Protein AF-A0A1F8MNP1-F1 (afdb_monomer_lite)

Sequence (253 aa):
MFKVKATVIGFDKDEQKYPCHFRYKIGDEIVYDGETITGRVCPSMAPVFGRAFNDLLASGGRHKEGEAPGSYFPFWHSPLSVYDPTYKKYDGVGFRPTPARPDEDYEFVADETLFDNPPGGKYIIGKGTNKRELSLVCGDKHTLTRFKVEAFDLADKGDSLPYYRREMSILNKIILKPGIALNRILNEFTKDEIINIYPILGQKIIAVLVGELELMGYVEVNNEKVNATEKGKEKLASCKKSLTPQERQALKL

Secondary structure (DSSP, 8-state):
-EEEEEEEEEESS-TTTS--TT---TT-EEEE-SS-EEE---TTTHHHHHHHHHHHHHHTT-SPTTS-GGGG-GGGG---EEE-GGGHHHHSS-EEE-SEEGGGTEEPPTTS-S-SS-GGG----S-TT--PPEEEE-S-TTT-EEEEEEEEEE--SGGGHHHHHHHHHHHHHHHHSTTEEGGGGGGGS-HHHHHSSSSPP-HHHHHHHHHHHHHTTSEEEETTEEEE-HHHHHHHHHHHHHS-HHHHHHHT-

Foldseek 3Di:
DFKKKKFFQFWPADCVVPPDPLRDDGGFMWIDQPDDIDGRDDPQCVVVCVVLRVLCLQQQQQADVLARSVLLHLLQQFADWDAAPVQCLFQVGRTWHDQDDVVVVDHRDGPHTPDPAGGSRHRDFADQADRDWDWDWGPPPHTTTIIIMGGAGQRCDDPRVNLVLVLLLLLVLCAVPFFDALQCSVVSDDPCLQRGGPGHDHSRSSRSSLRRCVNNQQWDQDPRTIHGDPVVVVVSVVVVVVHDPSSCVNSVD

Structure (mmCIF, N/CA/C/O backbone):
data_AF-A0A1F8MNP1-F1
#
_entry.id   AF-A0A1F8MNP1-F1
#
loop_
_atom_site.group_PDB
_atom_site.id
_atom_site.type_symbol
_atom_site.label_atom_id
_atom_site.label_alt_id
_atom_site.label_comp_id
_atom_site.label_asym_id
_atom_site.label_entity_id
_atom_site.label_seq_id
_atom_site.pdbx_PDB_ins_code
_atom_site.Cartn_x
_atom_site.Cartn_y
_atom_site.Cartn_z
_atom_site.occupancy
_atom_site.B_iso_or_equiv
_atom_site.auth_seq_id
_atom_site.auth_comp_id
_atom_site.auth_asym_id
_atom_site.auth_atom_id
_atom_site.pdbx_PDB_model_num
ATOM 1 N N . MET A 1 1 ? -1.222 -2.423 1.047 1.00 95.69 1 MET A N 1
ATOM 2 C CA . MET A 1 1 ? -0.632 -2.872 -0.240 1.00 95.69 1 MET A CA 1
ATOM 3 C C . MET A 1 1 ? -0.281 -1.647 -1.072 1.00 95.69 1 MET A C 1
ATOM 5 O O . MET A 1 1 ? -0.686 -0.550 -0.700 1.00 95.69 1 MET A O 1
ATOM 9 N N . PHE A 1 2 ? 0.464 -1.781 -2.176 1.00 97.25 2 PHE A N 1
ATOM 10 C CA . PHE A 1 2 ? 1.115 -0.622 -2.812 1.00 97.25 2 PHE A CA 1
ATOM 11 C C . PHE A 1 2 ? 0.787 -0.411 -4.288 1.00 97.25 2 PHE A C 1
ATOM 13 O O . PHE A 1 2 ? 0.788 -1.350 -5.079 1.00 97.25 2 PHE A O 1
ATOM 20 N N . LYS A 1 3 ? 0.631 0.858 -4.679 1.00 98.19 3 LYS A N 1
ATOM 21 C CA . LYS A 1 3 ? 0.782 1.268 -6.076 1.00 98.19 3 LYS A CA 1
ATOM 22 C C . LYS A 1 3 ? 2.244 1.147 -6.464 1.00 98.19 3 LYS A C 1
ATOM 24 O O . LYS A 1 3 ? 3.129 1.560 -5.709 1.00 98.19 3 LYS A O 1
ATOM 29 N N . VAL A 1 4 ? 2.486 0.635 -7.660 1.00 98.06 4 VAL A N 1
ATOM 30 C CA . VAL A 1 4 ? 3.824 0.376 -8.188 1.00 98.06 4 VAL A CA 1
ATOM 31 C C . VAL A 1 4 ? 4.011 1.153 -9.478 1.00 98.06 4 VAL A C 1
ATOM 33 O O . VAL A 1 4 ? 3.105 1.226 -10.306 1.00 98.06 4 VAL A O 1
ATOM 36 N N . LYS A 1 5 ? 5.190 1.739 -9.657 1.00 98.19 5 LYS A N 1
ATOM 37 C CA . LYS A 1 5 ? 5.553 2.471 -10.864 1.00 98.19 5 LYS A CA 1
ATOM 38 C C . LYS A 1 5 ? 6.854 1.937 -11.434 1.00 98.19 5 LYS A C 1
ATOM 40 O O . LYS A 1 5 ? 7.817 1.769 -10.695 1.00 98.19 5 LYS A O 1
ATOM 45 N N . ALA A 1 6 ? 6.879 1.711 -12.742 1.00 98.44 6 ALA A N 1
ATOM 46 C CA . ALA A 1 6 ? 8.090 1.532 -13.525 1.00 98.44 6 ALA A CA 1
ATOM 47 C C . ALA A 1 6 ? 8.365 2.800 -14.341 1.00 98.44 6 ALA A C 1
ATOM 49 O O . ALA A 1 6 ? 7.496 3.251 -15.084 1.00 98.44 6 ALA A O 1
ATOM 50 N N . THR A 1 7 ? 9.576 3.338 -14.241 1.00 98.62 7 THR A N 1
ATOM 51 C CA . THR A 1 7 ? 10.043 4.492 -15.018 1.00 98.62 7 THR A CA 1
ATOM 52 C C . THR A 1 7 ? 11.229 4.068 -15.875 1.00 98.62 7 THR A C 1
ATOM 54 O O . THR A 1 7 ? 12.169 3.450 -15.369 1.00 98.62 7 THR A O 1
ATOM 57 N N . VAL A 1 8 ? 11.213 4.396 -17.167 1.00 98.38 8 VAL A N 1
ATOM 58 C CA . VAL A 1 8 ? 12.388 4.222 -18.034 1.00 98.38 8 VAL A CA 1
ATOM 59 C C . VAL A 1 8 ? 13.463 5.209 -17.595 1.00 98.38 8 VAL A C 1
ATOM 61 O O . VAL A 1 8 ? 13.265 6.421 -17.671 1.00 98.38 8 VAL A O 1
ATOM 64 N N . ILE A 1 9 ? 14.612 4.697 -17.161 1.00 98.00 9 ILE A N 1
ATOM 65 C CA . ILE A 1 9 ? 15.729 5.523 -16.677 1.00 98.00 9 ILE A CA 1
ATOM 66 C C . ILE A 1 9 ? 16.899 5.589 -17.658 1.00 98.00 9 ILE A C 1
ATOM 68 O O . ILE A 1 9 ? 17.804 6.394 -17.471 1.00 98.00 9 ILE A O 1
ATOM 72 N N . GLY A 1 10 ? 16.893 4.763 -18.706 1.00 97.50 10 GLY A N 1
ATOM 73 C CA . GLY A 1 10 ? 17.956 4.771 -19.702 1.00 97.50 10 GLY A CA 1
ATOM 74 C C . GLY A 1 10 ? 17.962 3.550 -20.609 1.00 97.50 10 GLY A C 1
ATOM 75 O O . GLY A 1 10 ? 17.041 2.729 -20.610 1.00 97.50 10 GLY A O 1
ATOM 76 N N . PHE A 1 11 ? 19.047 3.446 -21.366 1.00 97.56 11 PHE A N 1
ATOM 77 C CA . PHE A 1 11 ? 19.372 2.332 -22.245 1.00 97.56 11 PHE A CA 1
ATOM 78 C C . PHE A 1 11 ? 20.828 1.957 -21.980 1.00 97.56 11 PHE A C 1
ATOM 80 O O . PHE A 1 11 ? 21.681 2.842 -21.926 1.00 97.56 11 PHE A O 1
ATOM 87 N N . ASP A 1 12 ? 21.120 0.671 -21.796 1.00 96.25 12 ASP A N 1
ATOM 88 C CA . ASP A 1 12 ? 22.487 0.241 -21.467 1.00 96.25 12 ASP A CA 1
ATOM 89 C C . ASP A 1 12 ? 23.396 0.145 -22.704 1.00 96.25 12 ASP A C 1
ATOM 91 O O . ASP A 1 12 ? 24.578 -0.185 -22.593 1.00 96.25 12 ASP A O 1
ATOM 95 N N . LYS A 1 13 ? 22.844 0.386 -23.897 1.00 94.88 13 LYS A N 1
ATOM 96 C CA . LYS A 1 13 ? 23.552 0.354 -25.179 1.00 94.88 13 LYS A CA 1
ATOM 97 C C . LYS A 1 13 ? 23.124 1.503 -26.089 1.00 94.88 13 LYS A C 1
ATOM 99 O O . LYS A 1 13 ? 22.272 2.314 -25.737 1.00 94.88 13 LYS A O 1
ATOM 104 N N . ASP A 1 14 ? 23.758 1.563 -27.259 1.00 91.25 14 ASP A N 1
ATOM 105 C CA . ASP A 1 14 ? 23.563 2.603 -28.267 1.00 91.25 14 ASP A CA 1
ATOM 106 C C . ASP A 1 14 ? 22.160 2.540 -28.895 1.00 91.25 14 ASP A C 1
ATOM 108 O O . ASP A 1 14 ? 21.922 1.872 -29.905 1.00 91.25 14 ASP A O 1
ATOM 112 N N . GLU A 1 15 ? 21.227 3.255 -28.268 1.00 93.56 15 GLU A N 1
ATO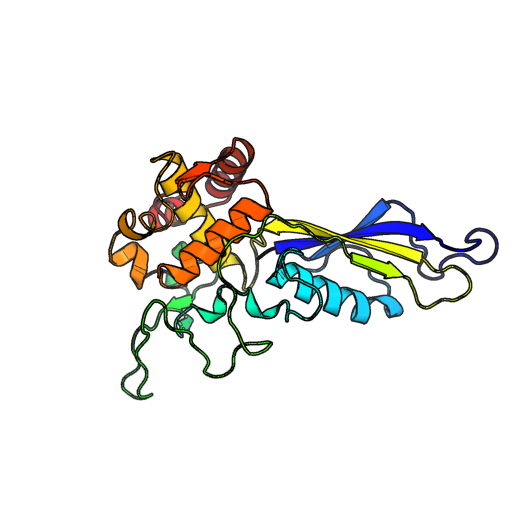M 113 C CA . GLU A 1 15 ? 19.848 3.409 -28.731 1.00 93.56 15 GLU A CA 1
ATOM 114 C C . GLU A 1 15 ? 19.749 4.216 -30.032 1.00 93.56 15 GLU A C 1
ATOM 116 O O . GLU A 1 15 ? 18.827 3.994 -30.809 1.00 93.56 15 GLU A O 1
ATOM 121 N N . GLN A 1 16 ? 20.724 5.077 -30.344 1.00 92.12 16 GLN A N 1
ATOM 122 C CA . GLN A 1 16 ? 20.709 5.823 -31.605 1.00 92.12 16 GLN A CA 1
ATOM 123 C C . GLN A 1 16 ? 20.976 4.896 -32.793 1.00 92.12 16 GLN A C 1
ATOM 125 O O . GLN A 1 16 ? 20.324 5.009 -33.833 1.00 92.12 16 GLN A O 1
ATOM 130 N N . LYS A 1 17 ? 21.913 3.955 -32.633 1.00 94.75 17 LYS A N 1
ATOM 131 C CA . LYS A 1 17 ? 22.231 2.949 -33.652 1.00 94.75 17 LYS A CA 1
ATOM 132 C C . LYS A 1 17 ? 21.193 1.829 -33.717 1.00 94.75 17 LYS A C 1
ATOM 134 O O . LYS A 1 17 ? 20.853 1.383 -34.813 1.00 94.75 17 LYS A O 1
ATOM 139 N N . TYR A 1 18 ? 20.701 1.373 -32.566 1.00 94.12 18 TYR A N 1
ATOM 140 C CA . TYR A 1 18 ? 19.696 0.316 -32.455 1.00 94.12 18 TYR A CA 1
ATOM 141 C C . TYR A 1 18 ? 18.544 0.794 -31.566 1.00 94.12 18 TYR A C 1
ATOM 143 O O . TYR A 1 18 ? 18.560 0.556 -30.353 1.00 94.12 18 TYR A O 1
ATOM 151 N N . PRO A 1 19 ? 17.543 1.483 -32.137 1.00 93.44 19 PRO A N 1
ATOM 152 C CA . PRO A 1 19 ? 16.476 2.071 -31.346 1.00 93.44 19 PRO A CA 1
ATOM 153 C C . PRO A 1 19 ? 15.583 1.005 -30.732 1.00 93.44 19 PRO A C 1
ATOM 155 O O . PRO A 1 19 ? 15.314 -0.036 -31.334 1.00 93.44 19 PRO A O 1
ATOM 158 N N . CYS A 1 20 ? 15.032 1.313 -29.558 1.00 94.00 20 CYS A N 1
ATOM 159 C CA . CYS A 1 20 ? 14.003 0.478 -28.952 1.00 94.00 20 CYS A CA 1
ATOM 160 C C . CYS A 1 20 ? 12.844 0.297 -29.948 1.00 94.00 20 CYS A C 1
ATOM 162 O O . CYS A 1 20 ? 12.186 1.272 -30.307 1.00 94.00 20 CYS A O 1
ATOM 164 N N . HIS A 1 21 ? 12.534 -0.934 -30.367 1.00 94.00 21 HIS A N 1
ATOM 165 C CA . HIS A 1 21 ? 11.436 -1.177 -31.317 1.00 94.00 21 HIS A CA 1
ATOM 166 C C . HIS A 1 21 ? 10.066 -0.770 -30.768 1.00 94.00 21 HIS A C 1
ATOM 168 O O . HIS A 1 21 ? 9.201 -0.318 -31.514 1.00 94.00 21 HIS A O 1
ATOM 174 N N . PHE A 1 22 ? 9.882 -0.867 -29.450 1.00 95.88 22 PHE A N 1
ATOM 175 C CA . PHE A 1 22 ? 8.684 -0.363 -28.782 1.00 95.88 22 PHE A CA 1
ATOM 176 C C . PHE A 1 22 ? 8.703 1.166 -28.595 1.00 95.88 22 PHE A C 1
ATOM 178 O O . PHE A 1 22 ? 7.696 1.763 -28.214 1.00 95.88 22 PHE A O 1
ATOM 185 N N . ARG A 1 23 ? 9.830 1.822 -28.899 1.00 95.88 23 ARG A N 1
ATOM 186 C CA . ARG A 1 23 ? 10.031 3.274 -28.812 1.00 95.88 23 ARG A CA 1
ATOM 187 C C . ARG A 1 23 ? 9.764 3.818 -27.411 1.00 95.88 23 ARG A C 1
ATOM 189 O O . ARG A 1 23 ? 9.032 4.798 -27.260 1.00 95.88 23 ARG A O 1
ATOM 196 N N . TYR A 1 24 ? 10.300 3.150 -26.392 1.00 96.94 24 TYR A N 1
ATOM 197 C CA . TYR A 1 24 ? 10.373 3.749 -25.062 1.00 96.94 24 TYR A CA 1
ATOM 198 C C . TYR A 1 24 ? 11.248 5.000 -25.089 1.00 96.94 24 TYR A C 1
ATOM 200 O O . TYR A 1 24 ? 12.179 5.089 -25.889 1.00 96.94 24 TYR A O 1
ATOM 208 N N . LYS A 1 25 ? 10.957 5.947 -24.202 1.00 96.56 25 LYS A N 1
ATOM 209 C CA . LYS A 1 25 ? 11.761 7.144 -23.948 1.00 96.56 25 LYS A CA 1
ATOM 210 C C . LYS A 1 25 ? 12.099 7.226 -22.468 1.00 96.56 25 LYS A C 1
ATOM 212 O O . LYS A 1 25 ? 11.323 6.770 -21.635 1.00 96.56 25 LYS A O 1
ATOM 217 N N . ILE A 1 26 ? 13.242 7.827 -22.141 1.00 97.88 26 ILE A N 1
ATOM 218 C CA . ILE A 1 26 ? 13.578 8.148 -20.748 1.00 97.88 26 ILE A CA 1
ATOM 219 C C . ILE A 1 26 ? 12.457 9.013 -20.166 1.00 97.88 26 ILE A C 1
ATOM 221 O O . ILE A 1 26 ? 12.040 9.988 -20.790 1.00 97.88 26 ILE A O 1
ATOM 225 N N . GLY A 1 27 ? 11.967 8.631 -18.989 1.00 97.81 27 GLY A N 1
ATOM 226 C CA . GLY A 1 27 ? 10.829 9.265 -18.331 1.00 97.81 27 GLY A CA 1
ATOM 227 C C . GLY A 1 27 ? 9.465 8.661 -18.669 1.00 97.81 27 GLY A C 1
ATOM 228 O O . GLY A 1 27 ? 8.498 9.031 -18.014 1.00 97.81 27 GLY A O 1
ATOM 229 N N . ASP A 1 28 ? 9.356 7.721 -19.618 1.00 98.31 28 ASP A N 1
ATOM 230 C CA . ASP A 1 28 ? 8.107 6.972 -19.810 1.00 98.31 28 ASP A CA 1
ATOM 231 C C . ASP A 1 28 ? 7.758 6.208 -18.521 1.00 98.31 28 ASP A C 1
ATOM 233 O O . ASP A 1 28 ? 8.613 5.534 -17.934 1.00 98.31 28 ASP A O 1
ATOM 237 N N . GLU A 1 29 ? 6.491 6.287 -18.108 1.00 98.31 29 GLU A N 1
ATOM 238 C CA . GLU A 1 29 ? 5.990 5.664 -16.882 1.00 98.31 29 GLU A CA 1
ATOM 239 C C . GLU A 1 29 ? 4.921 4.603 -17.169 1.00 98.31 29 GLU A C 1
ATOM 241 O O . GLU A 1 29 ? 4.075 4.745 -18.058 1.00 98.31 29 GLU A O 1
ATOM 246 N N . ILE A 1 30 ? 4.958 3.533 -16.376 1.00 98.44 30 ILE A N 1
ATOM 247 C CA . ILE A 1 30 ? 3.926 2.501 -16.300 1.00 98.44 30 ILE A CA 1
ATOM 248 C C . ILE A 1 30 ? 3.536 2.378 -14.834 1.00 98.44 30 ILE A C 1
ATOM 250 O O . ILE A 1 30 ? 4.393 2.134 -13.985 1.00 98.44 30 ILE A O 1
ATOM 254 N N . VAL A 1 31 ? 2.254 2.533 -14.533 1.00 98.38 31 VAL A N 1
ATOM 255 C CA . VAL A 1 31 ? 1.724 2.504 -13.169 1.00 98.38 31 VAL A CA 1
ATOM 256 C C . VAL A 1 31 ? 0.748 1.351 -13.031 1.00 98.38 31 VAL A C 1
ATOM 258 O O . VAL A 1 31 ? -0.155 1.210 -13.851 1.00 98.38 31 VAL A O 1
ATOM 261 N N . TYR A 1 32 ? 0.911 0.568 -11.971 1.00 97.75 32 TYR A N 1
ATOM 262 C CA . TYR A 1 32 ? -0.085 -0.369 -11.478 1.00 97.75 32 TYR A CA 1
ATOM 263 C C . TYR A 1 32 ? -0.671 0.159 -10.170 1.00 97.75 32 TYR A C 1
ATOM 265 O O . TYR A 1 32 ? 0.068 0.401 -9.213 1.00 97.75 32 TYR A O 1
ATOM 273 N N . ASP A 1 33 ? -1.987 0.365 -10.127 1.00 95.88 33 ASP A N 1
ATOM 274 C CA . ASP A 1 33 ? -2.676 0.978 -8.982 1.00 95.88 33 ASP A CA 1
ATOM 275 C C . ASP A 1 33 ? -3.417 -0.015 -8.069 1.00 95.88 33 ASP A C 1
ATOM 277 O O . ASP A 1 33 ? -4.173 0.405 -7.192 1.00 95.88 33 ASP A O 1
ATOM 281 N N . GLY A 1 34 ? -3.160 -1.315 -8.246 1.00 92.56 34 GLY A N 1
ATOM 282 C CA . GLY A 1 34 ? -3.849 -2.409 -7.549 1.00 92.56 34 GLY A CA 1
ATOM 283 C C . GLY A 1 34 ? -5.013 -3.008 -8.342 1.00 92.56 34 GLY A C 1
ATOM 284 O O . GLY A 1 34 ? -5.563 -4.024 -7.942 1.00 92.56 34 GLY A O 1
ATOM 285 N N . GLU A 1 35 ? -5.377 -2.412 -9.479 1.00 95.62 35 GLU A N 1
ATOM 286 C CA . GLU A 1 35 ? -6.438 -2.927 -10.354 1.00 95.62 35 GLU A CA 1
ATOM 287 C C . GLU A 1 35 ? -6.085 -2.761 -11.833 1.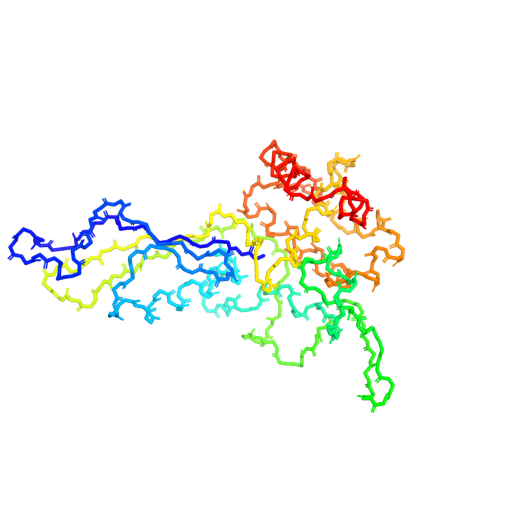00 95.62 35 GLU A C 1
ATOM 289 O O . GLU A 1 35 ? -6.237 -3.679 -12.638 1.00 95.62 35 GLU A O 1
ATOM 294 N N . THR A 1 36 ? -5.574 -1.588 -12.195 1.00 96.62 36 THR A N 1
ATOM 295 C CA . THR A 1 36 ? -5.322 -1.196 -13.577 1.00 96.62 36 THR A CA 1
ATOM 296 C C . THR A 1 36 ? -3.841 -0.951 -13.816 1.00 96.62 36 THR A C 1
ATOM 298 O O . THR A 1 36 ? -3.135 -0.399 -12.971 1.00 96.62 36 THR A O 1
ATOM 301 N N . ILE A 1 37 ? -3.365 -1.347 -14.998 1.00 96.88 37 ILE A N 1
ATOM 302 C CA . ILE A 1 37 ? -2.041 -0.970 -15.495 1.00 96.88 37 ILE A CA 1
ATOM 303 C C . ILE A 1 37 ? -2.233 0.139 -16.526 1.00 96.88 37 ILE A C 1
ATOM 305 O O . ILE A 1 37 ? -2.856 -0.073 -17.565 1.00 96.88 37 ILE A O 1
ATOM 309 N N . THR A 1 38 ? -1.682 1.316 -16.244 1.00 97.44 38 THR A N 1
ATOM 310 C CA . THR A 1 38 ? -1.734 2.489 -17.125 1.00 97.44 38 THR A CA 1
ATOM 311 C C . THR A 1 38 ? -0.334 2.823 -17.626 1.00 97.44 38 THR A C 1
ATOM 313 O O . THR A 1 38 ? 0.632 2.762 -16.869 1.00 97.44 38 THR A O 1
ATOM 316 N N . GLY A 1 39 ? -0.217 3.190 -18.901 1.00 96.69 39 GLY A N 1
ATOM 317 C CA . GLY A 1 39 ? 1.057 3.472 -19.563 1.00 96.69 39 GLY A CA 1
ATOM 318 C C . GLY A 1 39 ? 1.315 2.532 -20.738 1.00 96.69 39 GLY A C 1
ATOM 319 O O . GLY A 1 39 ? 0.493 1.684 -21.085 1.00 96.69 39 GLY A O 1
ATOM 320 N N . ARG A 1 40 ? 2.463 2.698 -21.398 1.00 95.56 40 ARG A N 1
ATOM 321 C CA . ARG A 1 40 ? 2.818 1.911 -22.589 1.00 95.56 40 ARG A CA 1
ATOM 322 C C . ARG A 1 40 ? 3.564 0.648 -22.165 1.00 95.56 40 ARG A C 1
ATOM 324 O O . ARG A 1 40 ? 4.706 0.731 -21.721 1.00 95.56 40 ARG A O 1
ATOM 331 N N . VAL A 1 41 ? 2.959 -0.525 -22.335 1.00 96.38 41 VAL A N 1
ATOM 332 C CA . VAL A 1 41 ? 3.574 -1.809 -21.957 1.00 96.38 41 VAL A CA 1
ATOM 333 C C . VAL A 1 41 ? 4.046 -2.568 -23.195 1.00 96.38 41 VAL A C 1
ATOM 335 O O . VAL A 1 41 ? 3.242 -2.992 -24.021 1.00 96.38 41 VAL A O 1
ATOM 338 N N . CYS A 1 42 ? 5.358 -2.762 -23.318 1.00 96.25 42 CYS A N 1
ATOM 339 C CA . CYS A 1 42 ? 5.947 -3.609 -24.347 1.00 96.25 42 CYS A CA 1
ATOM 340 C C . CYS A 1 42 ? 5.566 -5.075 -24.089 1.00 96.25 42 CYS A C 1
ATOM 342 O O . CYS A 1 42 ? 5.813 -5.556 -22.978 1.00 96.25 42 CYS A O 1
ATOM 344 N N . PRO A 1 43 ? 5.052 -5.820 -25.089 1.00 94.56 43 PRO A N 1
ATOM 345 C CA . PRO A 1 43 ? 4.684 -7.228 -24.920 1.00 94.56 43 PRO A CA 1
ATOM 346 C C . PRO A 1 43 ? 5.817 -8.098 -24.360 1.00 94.56 43 PRO A C 1
ATOM 348 O O . PRO A 1 43 ? 5.581 -8.929 -23.489 1.00 94.56 43 PRO A O 1
ATOM 351 N N . SER A 1 44 ? 7.064 -7.854 -24.779 1.00 92.88 44 SER A N 1
ATOM 352 C CA . SER A 1 44 ? 8.235 -8.599 -24.291 1.00 92.88 44 SER A CA 1
ATOM 353 C C . SER A 1 44 ? 8.595 -8.288 -22.836 1.00 92.88 44 SER A C 1
ATOM 355 O O . SER A 1 44 ? 9.242 -9.098 -22.177 1.00 92.88 44 SER A O 1
ATOM 357 N N . MET A 1 45 ? 8.187 -7.122 -22.327 1.00 96.00 45 MET A N 1
ATOM 358 C CA . MET A 1 45 ? 8.418 -6.722 -20.937 1.00 96.00 45 MET A CA 1
ATOM 359 C C . MET A 1 45 ? 7.240 -7.043 -20.018 1.00 96.00 45 MET A C 1
ATOM 361 O O . MET A 1 45 ? 7.440 -7.126 -18.808 1.00 96.00 45 MET A O 1
ATOM 365 N N . ALA A 1 46 ? 6.036 -7.258 -20.558 1.00 95.69 46 ALA A N 1
ATOM 366 C CA . ALA A 1 46 ? 4.828 -7.496 -19.770 1.00 95.69 46 ALA A CA 1
ATOM 367 C C . ALA A 1 46 ? 4.986 -8.611 -18.710 1.00 95.69 46 ALA A C 1
ATOM 369 O O . ALA A 1 46 ? 4.645 -8.357 -17.553 1.00 95.69 46 ALA A O 1
ATOM 370 N N . PRO A 1 47 ? 5.583 -9.788 -19.003 1.00 95.19 47 PRO A N 1
ATOM 371 C CA . PRO A 1 47 ? 5.774 -10.828 -17.986 1.00 95.19 47 PRO A CA 1
ATOM 372 C C . PRO A 1 47 ? 6.759 -10.429 -16.878 1.00 95.19 47 PRO A C 1
ATOM 374 O O . PRO A 1 47 ? 6.642 -10.879 -15.739 1.00 95.19 47 PRO A O 1
ATOM 377 N N . VAL A 1 48 ? 7.752 -9.598 -17.209 1.00 95.38 48 VAL A N 1
ATOM 378 C CA . VAL A 1 48 ? 8.759 -9.114 -16.255 1.00 95.38 48 VAL A CA 1
ATOM 379 C C . VAL A 1 48 ? 8.141 -8.065 -15.332 1.00 95.38 48 VAL A C 1
ATOM 381 O O . VAL A 1 48 ? 8.325 -8.141 -14.118 1.00 95.38 48 VAL A O 1
ATOM 384 N N . PHE A 1 49 ? 7.349 -7.143 -15.890 1.00 96.88 49 PHE A N 1
ATOM 385 C CA . PHE A 1 49 ? 6.585 -6.182 -15.100 1.00 96.88 49 PHE A CA 1
ATOM 386 C C . PHE A 1 49 ? 5.568 -6.865 -14.199 1.00 96.88 49 PHE A C 1
ATOM 388 O O . PHE A 1 49 ? 5.513 -6.522 -13.029 1.00 96.88 49 PHE A O 1
ATOM 395 N N . GLY A 1 50 ? 4.826 -7.862 -14.693 1.00 95.50 50 GLY A N 1
ATOM 396 C CA . GLY A 1 50 ? 3.833 -8.576 -13.887 1.00 95.50 50 GLY A CA 1
ATOM 397 C C . GLY A 1 50 ? 4.420 -9.152 -12.595 1.00 95.50 50 GLY A C 1
ATOM 398 O O . GLY A 1 50 ? 3.859 -8.947 -11.522 1.00 95.50 50 GLY A O 1
ATOM 399 N N . ARG A 1 51 ? 5.599 -9.789 -12.673 1.00 94.25 51 ARG A N 1
ATOM 400 C CA . ARG A 1 51 ? 6.308 -10.291 -11.483 1.00 94.25 51 ARG A CA 1
ATOM 401 C C . ARG A 1 51 ? 6.738 -9.162 -10.546 1.00 94.25 51 ARG A C 1
ATOM 403 O O . ARG A 1 51 ? 6.381 -9.177 -9.374 1.00 94.25 51 ARG A O 1
ATOM 410 N N . ALA A 1 52 ? 7.436 -8.155 -11.072 1.00 95.44 52 ALA A N 1
ATOM 411 C CA . ALA A 1 52 ? 7.923 -7.034 -10.268 1.00 95.44 52 ALA A CA 1
ATOM 412 C C . ALA A 1 52 ? 6.785 -6.240 -9.601 1.00 95.44 52 ALA A C 1
ATOM 414 O O . ALA A 1 52 ? 6.909 -5.812 -8.455 1.00 95.44 52 ALA A O 1
ATOM 415 N N . PHE A 1 53 ? 5.669 -6.053 -10.307 1.00 96.69 53 PHE A N 1
ATOM 416 C CA . PHE A 1 53 ? 4.485 -5.372 -9.798 1.00 96.69 53 PHE A CA 1
ATOM 417 C C . PHE A 1 53 ? 3.809 -6.178 -8.702 1.00 96.69 53 PHE A C 1
ATOM 419 O O . PHE A 1 53 ? 3.469 -5.593 -7.683 1.00 96.69 53 PHE A O 1
ATOM 426 N N . ASN A 1 54 ? 3.669 -7.495 -8.854 1.00 94.75 54 ASN A N 1
ATOM 427 C CA . ASN A 1 54 ? 3.117 -8.337 -7.797 1.00 94.75 54 ASN A CA 1
ATOM 428 C C . ASN A 1 54 ? 3.994 -8.321 -6.532 1.00 94.75 54 ASN A C 1
ATOM 430 O O . ASN A 1 54 ? 3.486 -8.144 -5.425 1.00 94.75 54 ASN A O 1
ATOM 434 N N . ASP A 1 55 ? 5.314 -8.432 -6.690 1.00 94.19 55 ASP A N 1
ATOM 435 C CA . ASP A 1 55 ? 6.248 -8.443 -5.560 1.00 94.19 55 ASP A CA 1
ATOM 436 C C . ASP A 1 55 ? 6.215 -7.119 -4.781 1.00 94.19 55 ASP A C 1
ATOM 438 O O . ASP A 1 55 ? 6.182 -7.096 -3.545 1.00 94.19 55 ASP A O 1
ATOM 442 N N . LEU A 1 56 ? 6.186 -5.995 -5.503 1.00 95.75 56 LEU A N 1
ATOM 443 C CA . LEU A 1 56 ? 6.113 -4.667 -4.902 1.00 95.75 56 LEU A CA 1
ATOM 444 C C . LEU A 1 56 ? 4.703 -4.308 -4.414 1.00 95.75 56 LEU A C 1
ATOM 446 O O . LEU A 1 56 ? 4.608 -3.610 -3.409 1.00 95.75 56 LEU A O 1
ATOM 450 N N . LEU A 1 57 ? 3.629 -4.812 -5.030 1.00 96.06 57 LEU A N 1
ATOM 451 C CA . LEU A 1 57 ? 2.258 -4.684 -4.515 1.00 96.06 57 LEU A CA 1
ATOM 452 C C . LEU A 1 57 ? 2.151 -5.332 -3.129 1.00 96.06 57 LEU A C 1
ATOM 454 O O . LEU A 1 57 ? 1.555 -4.744 -2.225 1.00 96.06 57 LEU A O 1
ATOM 458 N N . ALA A 1 58 ? 2.746 -6.517 -2.970 1.00 94.00 58 ALA A N 1
ATOM 459 C CA . ALA A 1 58 ? 2.692 -7.299 -1.741 1.00 94.00 58 ALA A CA 1
ATOM 460 C C . ALA A 1 58 ? 3.511 -6.674 -0.607 1.00 94.00 58 ALA A C 1
ATOM 462 O O . ALA A 1 58 ? 3.047 -6.565 0.527 1.00 94.00 58 ALA A O 1
ATOM 463 N N . SER A 1 59 ? 4.753 -6.270 -0.895 1.00 94.12 59 SER A N 1
ATOM 464 C CA . SER A 1 59 ? 5.707 -5.909 0.158 1.00 94.12 59 SER A CA 1
ATOM 465 C C . SER A 1 59 ? 6.127 -4.437 0.148 1.00 94.12 59 SER A C 1
ATOM 467 O O . SER A 1 59 ? 6.845 -4.006 1.050 1.00 94.12 59 SER A O 1
ATOM 469 N N . GLY A 1 60 ? 5.836 -3.680 -0.906 1.00 94.38 60 GLY A N 1
ATOM 470 C CA . GLY A 1 60 ? 6.335 -2.312 -1.085 1.00 94.38 60 GLY A CA 1
ATOM 471 C C . GLY A 1 60 ? 7.861 -2.216 -1.182 1.00 94.38 60 GLY A C 1
ATOM 472 O O . GLY A 1 60 ? 8.436 -1.164 -0.924 1.00 94.38 60 GLY A O 1
ATOM 473 N N . GLY A 1 61 ? 8.537 -3.331 -1.484 1.00 92.00 61 GLY A N 1
ATOM 474 C CA . GLY A 1 61 ? 9.999 -3.439 -1.482 1.00 92.00 61 GLY A CA 1
ATOM 475 C C . GLY A 1 61 ? 10.633 -3.796 -0.129 1.00 92.00 61 GLY A C 1
ATOM 476 O O . GLY A 1 61 ? 11.851 -3.948 -0.080 1.00 92.00 61 GLY A O 1
ATOM 477 N N . ARG A 1 62 ? 9.845 -3.985 0.944 1.00 91.75 62 ARG A N 1
ATOM 478 C CA . ARG A 1 62 ? 10.358 -4.294 2.298 1.00 91.75 62 ARG A CA 1
ATOM 479 C C . ARG A 1 62 ? 10.797 -5.728 2.572 1.00 91.75 62 ARG A C 1
ATOM 481 O O . ARG A 1 62 ? 11.431 -5.959 3.598 1.00 91.75 62 ARG A O 1
ATOM 488 N N . HIS A 1 63 ? 10.458 -6.676 1.696 1.00 88.38 63 HIS A N 1
ATOM 489 C CA . HIS A 1 63 ? 10.963 -8.045 1.809 1.00 88.38 63 HIS A CA 1
ATOM 490 C C . HIS A 1 63 ? 12.497 -8.042 1.772 1.00 88.38 63 HIS A C 1
ATOM 492 O O . HIS A 1 63 ? 13.082 -7.072 1.288 1.00 88.38 63 HIS A O 1
ATOM 498 N N . LYS A 1 64 ? 13.160 -9.089 2.263 1.00 83.88 64 LYS A N 1
ATOM 499 C CA . LYS A 1 64 ? 14.603 -9.325 2.064 1.00 83.88 64 LYS A CA 1
ATOM 500 C C . LYS A 1 64 ? 14.841 -10.291 0.906 1.00 83.88 64 LYS A C 1
ATOM 502 O O . LYS A 1 64 ? 13.921 -10.932 0.407 1.00 83.88 64 LYS A O 1
ATOM 507 N N . GLU A 1 65 ? 16.079 -10.369 0.430 1.00 79.94 65 GLU A N 1
ATOM 508 C CA . GLU A 1 65 ? 16.459 -11.430 -0.506 1.00 79.94 65 GLU A CA 1
ATOM 509 C C . GLU A 1 65 ? 16.222 -12.807 0.135 1.00 79.94 65 GLU A C 1
ATOM 511 O O . GLU A 1 65 ? 16.494 -12.999 1.319 1.00 79.94 65 GLU A O 1
ATOM 516 N N . GLY A 1 66 ? 15.641 -13.733 -0.629 1.00 80.31 66 GLY A N 1
ATOM 517 C CA . GLY A 1 66 ? 15.211 -15.044 -0.132 1.00 80.31 66 GLY A CA 1
ATOM 518 C C . GLY A 1 66 ? 13.873 -15.053 0.622 1.00 80.31 66 GLY A C 1
ATOM 519 O O . GLY A 1 66 ? 13.347 -16.131 0.886 1.00 80.31 66 GLY A O 1
ATOM 520 N N . GLU A 1 67 ? 13.280 -13.896 0.940 1.00 87.06 67 GLU A N 1
ATOM 521 C CA . GLU A 1 67 ? 11.924 -13.837 1.496 1.00 87.06 67 GLU A CA 1
ATOM 522 C C . GLU A 1 67 ? 10.882 -13.774 0.381 1.00 87.06 67 GLU A C 1
ATOM 524 O O . GLU A 1 67 ? 11.019 -13.003 -0.569 1.00 87.06 67 GLU A O 1
ATOM 529 N N . ALA A 1 68 ? 9.810 -14.555 0.522 1.00 90.44 68 ALA A N 1
ATOM 530 C CA . ALA A 1 68 ? 8.678 -14.482 -0.388 1.00 90.44 68 ALA A CA 1
ATOM 531 C C . ALA A 1 68 ? 7.954 -13.132 -0.191 1.00 90.44 68 ALA A C 1
ATOM 533 O O . ALA A 1 68 ? 7.439 -12.877 0.900 1.00 90.44 68 ALA A O 1
ATOM 534 N N . PRO A 1 69 ? 7.850 -12.265 -1.219 1.00 91.06 69 PRO A N 1
ATOM 535 C CA . PRO A 1 69 ? 7.160 -10.977 -1.095 1.00 91.06 69 PRO A CA 1
ATOM 536 C C . PRO A 1 69 ? 5.701 -11.145 -0.666 1.00 91.06 69 PRO A C 1
ATOM 538 O O . PRO A 1 69 ? 5.174 -10.344 0.103 1.00 91.06 69 PRO A O 1
ATOM 541 N N . GLY A 1 70 ? 5.080 -12.244 -1.106 1.00 90.56 70 GLY A N 1
ATOM 542 C CA . GLY A 1 70 ? 3.724 -12.620 -0.734 1.00 90.56 70 GLY A CA 1
ATOM 543 C C . GLY A 1 70 ? 3.513 -12.767 0.772 1.00 90.56 70 GLY A C 1
ATOM 544 O O . GLY A 1 70 ? 2.403 -12.523 1.217 1.00 90.56 70 GLY A O 1
ATOM 545 N N . SER A 1 71 ? 4.532 -13.068 1.587 1.00 89.62 71 SER A N 1
ATOM 546 C CA . SER A 1 71 ? 4.405 -13.208 3.053 1.00 89.62 71 SER A CA 1
ATOM 547 C C . SER A 1 71 ? 3.918 -11.942 3.772 1.00 89.62 71 SER A C 1
ATOM 549 O O . SER A 1 71 ? 3.599 -12.004 4.959 1.00 89.62 71 SER A O 1
ATOM 551 N N . TYR A 1 72 ? 3.885 -10.806 3.071 1.00 91.19 72 TYR A N 1
ATOM 552 C CA . TYR A 1 72 ? 3.502 -9.497 3.589 1.00 91.19 72 TYR A CA 1
ATOM 553 C C . TYR A 1 72 ? 2.051 -9.090 3.311 1.00 91.19 72 TYR A C 1
ATOM 555 O O . TYR A 1 72 ? 1.641 -8.036 3.802 1.00 91.19 72 TYR A O 1
ATOM 563 N N . PHE A 1 73 ? 1.282 -9.871 2.541 1.00 92.38 73 PHE A N 1
ATOM 564 C CA . PHE A 1 73 ? -0.099 -9.500 2.235 1.00 92.38 73 PHE A CA 1
ATOM 565 C C . PHE A 1 73 ? -0.970 -9.463 3.504 1.00 92.38 73 PHE A C 1
ATOM 567 O O . PHE A 1 73 ? -0.990 -10.434 4.263 1.00 92.38 73 PHE A O 1
ATOM 574 N N . PRO A 1 74 ? -1.769 -8.400 3.713 1.00 92.69 74 PRO A N 1
ATOM 575 C CA . PRO A 1 74 ? -2.704 -8.335 4.837 1.00 92.69 74 PRO A CA 1
ATOM 576 C C . PRO A 1 74 ? -3.851 -9.356 4.724 1.00 92.69 74 PRO A C 1
ATOM 578 O O . PRO A 1 74 ? -4.441 -9.728 5.739 1.00 92.69 74 PRO A O 1
ATOM 581 N N . PHE A 1 75 ? -4.138 -9.855 3.515 1.00 91.62 75 PHE A N 1
ATOM 582 C CA . PHE A 1 75 ? -5.164 -10.875 3.261 1.00 91.62 75 PHE A CA 1
ATOM 583 C C . PHE A 1 75 ? -4.985 -12.139 4.110 1.00 91.62 75 PHE A C 1
ATOM 585 O O . PHE A 1 75 ? -5.967 -12.728 4.549 1.00 91.62 75 PHE A O 1
ATOM 592 N N . TRP A 1 76 ? -3.746 -12.519 4.431 1.00 90.06 76 TRP A N 1
ATOM 593 C CA . TRP A 1 76 ? -3.469 -13.703 5.250 1.00 90.06 76 TRP A CA 1
ATOM 594 C C . TRP A 1 76 ? -4.018 -13.632 6.674 1.00 90.06 76 TRP A C 1
ATOM 596 O O . TRP A 1 76 ? -4.148 -14.661 7.333 1.00 90.06 76 TRP A O 1
ATOM 606 N N . HIS A 1 77 ? -4.340 -12.426 7.135 1.00 90.12 77 HIS A N 1
ATOM 607 C CA . HIS A 1 77 ? -4.895 -12.141 8.453 1.00 90.12 77 HIS A CA 1
ATOM 608 C C . HIS A 1 77 ? -6.374 -11.734 8.384 1.00 90.12 77 HIS A C 1
ATOM 610 O O . HIS A 1 77 ? -6.884 -11.097 9.304 1.00 90.12 77 HIS A O 1
ATOM 616 N N . SER A 1 78 ? -7.045 -12.038 7.270 1.00 92.00 78 SER A N 1
ATOM 617 C CA . SER A 1 78 ? -8.443 -11.688 7.018 1.00 92.00 78 SER A CA 1
ATOM 618 C C . SER A 1 78 ? -9.339 -12.930 7.095 1.00 92.00 78 SER A C 1
ATOM 620 O O . SER A 1 78 ? -8.885 -14.027 6.767 1.00 92.00 78 SER A O 1
ATOM 622 N N . PRO A 1 79 ? -10.608 -12.787 7.513 1.00 92.75 79 PRO A N 1
ATOM 623 C CA . PRO A 1 79 ? -11.560 -13.891 7.498 1.00 92.75 79 PRO A CA 1
ATOM 624 C C . PRO A 1 79 ? -12.008 -14.211 6.069 1.00 92.75 79 PRO A C 1
ATOM 626 O O . PRO A 1 79 ? -11.818 -13.415 5.146 1.00 92.75 79 PRO A O 1
ATOM 629 N N . LEU A 1 80 ? -12.728 -15.320 5.908 1.00 92.31 80 LEU A N 1
ATOM 630 C CA . LEU A 1 80 ? -13.568 -15.518 4.730 1.00 92.31 80 LEU A CA 1
ATOM 631 C C . LEU A 1 80 ? -14.639 -14.415 4.634 1.00 92.31 80 LEU A C 1
ATOM 633 O O . LEU A 1 80 ? -15.042 -13.802 5.631 1.00 92.31 80 LEU A O 1
ATOM 637 N N . SER A 1 81 ? -15.126 -14.167 3.421 1.00 94.25 81 SER A N 1
ATOM 638 C CA . SER A 1 81 ? -16.155 -13.164 3.147 1.00 94.25 81 SER A CA 1
ATOM 639 C C . SER A 1 81 ? -17.151 -13.642 2.093 1.00 94.25 81 SER A C 1
ATOM 641 O O . SER A 1 81 ? -16.922 -14.625 1.383 1.00 94.25 81 SER A O 1
ATOM 643 N N . VAL A 1 82 ? -18.291 -12.959 2.023 1.00 95.75 82 VAL A N 1
ATOM 644 C CA . VAL A 1 82 ? -19.293 -13.118 0.964 1.00 95.75 82 VAL A CA 1
ATOM 645 C C . VAL A 1 82 ? -19.549 -11.776 0.298 1.00 95.75 82 VAL A C 1
ATOM 647 O O . VAL A 1 82 ? -19.358 -10.722 0.906 1.00 95.75 82 VAL A O 1
ATOM 650 N N . TYR A 1 83 ? -19.998 -11.814 -0.953 1.00 97.12 83 TYR A N 1
ATOM 651 C CA . TYR A 1 83 ? -20.402 -10.604 -1.650 1.00 97.12 83 TYR A CA 1
ATOM 652 C C . TYR A 1 83 ? -21.765 -10.107 -1.151 1.00 97.12 83 TYR A C 1
ATOM 654 O O . TYR A 1 83 ? -22.748 -10.845 -1.150 1.00 97.12 83 TYR A O 1
ATOM 662 N N . ASP A 1 84 ? -21.814 -8.839 -0.763 1.00 97.62 84 ASP A N 1
ATOM 663 C CA . ASP A 1 84 ? -22.995 -8.090 -0.361 1.00 97.62 84 ASP A CA 1
ATOM 664 C C . ASP A 1 84 ? -22.835 -6.618 -0.802 1.00 97.62 84 ASP A C 1
ATOM 666 O O . ASP A 1 84 ? -22.030 -5.869 -0.236 1.00 97.62 84 ASP A O 1
ATOM 670 N N . PRO A 1 85 ? -23.600 -6.141 -1.801 1.00 97.12 85 PRO A N 1
ATOM 671 C CA . PRO A 1 85 ? -23.453 -4.780 -2.311 1.00 97.12 85 PRO A CA 1
ATOM 672 C C . PRO A 1 85 ? -23.773 -3.701 -1.266 1.00 97.12 85 PRO A C 1
ATOM 674 O O . PRO A 1 85 ? -23.303 -2.570 -1.404 1.00 97.12 85 PRO A O 1
ATOM 677 N N . THR A 1 86 ? -24.524 -4.019 -0.206 1.00 97.06 86 THR A N 1
ATOM 678 C CA . THR A 1 86 ? -24.821 -3.064 0.873 1.00 97.06 86 THR A CA 1
ATOM 679 C C . THR A 1 86 ? -23.590 -2.743 1.725 1.00 97.06 86 THR A C 1
ATOM 681 O O . THR A 1 86 ? -23.557 -1.706 2.397 1.00 97.06 86 THR A O 1
ATOM 684 N N . TYR A 1 87 ? -22.548 -3.580 1.645 1.00 97.25 87 TYR A N 1
ATOM 685 C CA . TYR A 1 87 ? -21.279 -3.399 2.344 1.00 97.25 87 TYR A CA 1
ATOM 686 C C . TYR A 1 87 ? -20.282 -2.512 1.594 1.00 97.25 87 TYR A C 1
ATOM 688 O O . TYR A 1 87 ? -19.318 -2.057 2.206 1.00 97.25 87 TYR A O 1
ATOM 696 N N . LYS A 1 88 ? -20.559 -2.137 0.334 1.00 97.19 88 LYS A N 1
ATOM 697 C CA . LYS A 1 88 ? -19.713 -1.206 -0.443 1.00 97.19 88 LYS A CA 1
ATOM 698 C C . LYS A 1 88 ? -19.461 0.118 0.277 1.00 97.19 88 LYS A C 1
ATOM 700 O O . LYS A 1 88 ? -18.393 0.709 0.141 1.00 97.19 88 LYS A O 1
ATOM 705 N N . LYS A 1 89 ? -20.417 0.578 1.089 1.00 96.69 89 LYS A N 1
ATOM 706 C CA . LYS A 1 89 ? -20.249 1.788 1.908 1.00 96.69 89 LYS A CA 1
ATOM 707 C C . LYS A 1 89 ? -19.093 1.680 2.915 1.00 96.69 89 LYS A C 1
ATOM 709 O O . LYS A 1 89 ? -18.552 2.702 3.316 1.00 96.69 89 LYS A O 1
ATOM 714 N N . TYR A 1 90 ? -18.712 0.464 3.309 1.00 96.50 90 TYR A N 1
ATOM 715 C CA . TYR A 1 90 ? -17.593 0.207 4.207 1.00 96.50 90 TYR A CA 1
ATOM 716 C C . TYR A 1 90 ? -16.305 -0.036 3.429 1.00 96.50 90 TYR A C 1
ATOM 718 O O . TYR A 1 90 ? -15.359 0.723 3.576 1.00 96.50 90 TYR A O 1
ATOM 726 N N . ASP A 1 91 ? -16.260 -1.028 2.547 1.00 93.81 91 ASP A N 1
ATOM 727 C CA . ASP A 1 91 ? -15.005 -1.515 1.956 1.00 93.81 91 ASP A CA 1
ATOM 728 C C . ASP A 1 91 ? -14.792 -1.107 0.485 1.00 93.81 91 ASP A C 1
ATOM 730 O O . ASP A 1 91 ? -13.723 -1.328 -0.072 1.00 93.81 91 ASP A O 1
ATOM 734 N N . GLY A 1 92 ? -15.802 -0.496 -0.140 1.00 95.06 92 GLY A N 1
ATOM 735 C CA . GLY A 1 92 ? -15.806 -0.036 -1.530 1.00 95.06 92 GLY A CA 1
ATOM 736 C C . GLY A 1 92 ? -16.093 -1.118 -2.571 1.00 95.06 92 GLY A C 1
ATOM 737 O O . GLY A 1 92 ? -16.445 -0.787 -3.702 1.00 95.06 92 GLY A O 1
ATOM 738 N N . VAL A 1 93 ? -16.013 -2.394 -2.195 1.00 96.12 93 VAL A N 1
ATOM 739 C CA . VAL A 1 93 ? -16.146 -3.539 -3.109 1.00 96.12 93 VAL A CA 1
ATOM 740 C C . VAL A 1 93 ? -17.461 -4.280 -2.872 1.00 96.12 93 VAL A C 1
ATOM 742 O O . VAL A 1 93 ? -18.181 -4.587 -3.827 1.00 96.12 93 VAL A O 1
ATOM 745 N N . GLY A 1 94 ? -17.835 -4.469 -1.608 1.00 96.56 94 GLY A N 1
ATOM 746 C CA . GLY A 1 94 ? -19.017 -5.203 -1.173 1.00 96.56 94 GLY A CA 1
ATOM 747 C C . GLY A 1 94 ? -18.683 -6.530 -0.500 1.00 96.56 94 GLY A C 1
ATOM 748 O O . GLY A 1 94 ? -19.446 -7.474 -0.643 1.00 96.56 94 GLY A O 1
ATOM 749 N N . PHE A 1 95 ? -17.555 -6.658 0.193 1.00 97.12 95 PHE A N 1
ATOM 750 C CA . PHE A 1 95 ? -17.269 -7.825 1.018 1.00 97.12 95 PHE A CA 1
ATOM 751 C C . PHE A 1 95 ? -17.886 -7.668 2.404 1.00 97.12 95 PHE A C 1
ATOM 753 O O . PHE A 1 95 ? -17.552 -6.769 3.181 1.00 97.12 95 PHE A O 1
ATOM 760 N N . ARG A 1 96 ? -18.760 -8.612 2.745 1.00 96.56 96 ARG A N 1
ATOM 761 C CA . ARG A 1 96 ? -19.244 -8.816 4.105 1.00 96.56 96 ARG A CA 1
ATOM 762 C C . ARG A 1 96 ? -18.418 -9.923 4.762 1.00 96.56 96 ARG A C 1
ATOM 764 O O . ARG A 1 96 ? -18.423 -11.046 4.249 1.00 96.56 96 ARG A O 1
ATOM 771 N N . PRO A 1 97 ? -17.707 -9.648 5.871 1.00 95.50 97 PRO A N 1
ATOM 772 C CA . PRO A 1 97 ? -16.931 -10.678 6.548 1.00 95.50 97 PRO A CA 1
ATOM 773 C C . PRO A 1 97 ? -17.859 -11.758 7.121 1.00 95.50 97 PRO A C 1
ATOM 775 O O . PRO A 1 97 ? -18.959 -11.465 7.595 1.00 95.50 97 PRO A O 1
ATOM 778 N N . THR A 1 98 ? -17.410 -13.011 7.086 1.00 93.81 98 THR A N 1
ATOM 779 C CA . THR A 1 98 ? -18.099 -14.152 7.699 1.00 93.81 98 THR A CA 1
ATOM 780 C C . THR A 1 98 ? -17.210 -14.720 8.802 1.00 93.81 98 THR A C 1
ATOM 782 O O . THR A 1 98 ? -16.382 -15.567 8.491 1.00 93.81 98 THR A O 1
ATOM 785 N N . PRO A 1 99 ? -17.325 -14.254 10.061 1.00 91.38 99 PRO A N 1
ATOM 786 C CA . PRO A 1 99 ? -16.469 -14.725 11.153 1.00 91.38 99 PRO A CA 1
ATOM 787 C C . PRO A 1 99 ? -16.736 -16.182 11.551 1.00 91.38 99 PRO A C 1
ATOM 789 O O . PRO A 1 99 ? -15.881 -16.793 12.170 1.00 91.38 99 PRO A O 1
ATOM 792 N N . ALA A 1 100 ? -17.890 -16.745 11.190 1.00 92.19 100 ALA A N 1
ATOM 793 C CA . ALA A 1 100 ? -18.183 -18.162 11.361 1.00 92.19 100 ALA A CA 1
ATOM 794 C C . ALA A 1 100 ? -18.993 -18.685 10.169 1.00 92.19 100 ALA A C 1
ATOM 796 O O . ALA A 1 100 ? -19.836 -17.963 9.621 1.00 92.19 100 ALA A O 1
ATOM 797 N N . ARG A 1 101 ? -18.741 -19.938 9.788 1.00 90.06 101 ARG A N 1
ATOM 798 C CA . ARG A 1 101 ? -19.535 -20.734 8.843 1.00 90.06 101 ARG A CA 1
ATOM 799 C C . ARG A 1 101 ? -19.668 -22.147 9.420 1.00 90.06 101 ARG A C 1
ATOM 801 O O . ARG A 1 101 ? -18.847 -23.005 9.106 1.00 90.06 101 ARG A O 1
ATOM 808 N N . PRO A 1 102 ? -20.667 -22.384 10.290 1.00 89.75 102 PRO A N 1
ATOM 809 C CA . PRO A 1 102 ? -20.809 -23.660 10.993 1.00 89.75 102 PRO A CA 1
ATOM 810 C C . PRO A 1 102 ? -20.917 -24.869 10.056 1.00 89.75 102 PRO A C 1
ATOM 812 O O . PRO A 1 102 ? -20.348 -25.914 10.342 1.00 89.75 102 PRO A O 1
ATOM 815 N N . ASP A 1 103 ? -21.576 -24.703 8.905 1.00 93.12 103 ASP A N 1
ATOM 816 C CA . ASP A 1 103 ? -21.726 -25.765 7.899 1.00 93.12 103 ASP A CA 1
ATOM 817 C C . ASP A 1 103 ? -20.400 -26.136 7.201 1.00 93.12 103 ASP A C 1
ATOM 819 O O . ASP A 1 103 ? -20.308 -27.183 6.565 1.00 93.12 103 ASP A O 1
ATOM 823 N N . GLU A 1 104 ? -19.375 -25.284 7.317 1.00 90.50 104 GLU A N 1
ATOM 824 C CA . GLU A 1 104 ? -18.027 -25.473 6.763 1.00 90.50 104 GLU A CA 1
ATOM 825 C C . GLU A 1 104 ? -16.981 -25.766 7.861 1.00 90.50 104 GLU A C 1
ATOM 827 O O . GLU A 1 104 ? -15.790 -25.766 7.563 1.00 90.50 104 GLU A O 1
ATOM 832 N N . ASP A 1 105 ? -17.403 -25.984 9.118 1.00 89.50 105 ASP A N 1
ATOM 833 C CA . ASP A 1 105 ? -16.521 -26.124 10.297 1.00 89.50 105 ASP A CA 1
ATOM 834 C C . ASP A 1 105 ? -15.476 -24.995 10.400 1.00 89.50 105 ASP A C 1
ATOM 836 O O . ASP A 1 105 ? -14.300 -25.197 10.700 1.00 89.50 105 ASP A O 1
ATOM 840 N N . TYR A 1 106 ? -15.909 -23.773 10.081 1.00 89.69 106 TYR A N 1
ATOM 841 C CA . TYR A 1 106 ? -15.042 -22.603 10.026 1.00 89.69 106 TYR A CA 1
ATOM 842 C C . TYR A 1 106 ? -15.411 -21.585 11.102 1.00 89.69 106 TYR A C 1
ATOM 844 O O . TYR A 1 106 ? -16.530 -21.060 11.133 1.00 89.69 106 TYR A O 1
ATOM 852 N N . GLU A 1 107 ? -14.423 -21.222 11.913 1.00 91.69 107 GLU A N 1
ATOM 853 C CA . GLU A 1 107 ? -14.468 -20.087 12.827 1.00 91.69 107 GLU A CA 1
ATOM 854 C C . GLU A 1 107 ? -13.194 -19.255 12.658 1.00 91.69 107 GLU A C 1
ATOM 856 O O . GLU A 1 107 ? -12.074 -19.760 12.717 1.00 91.69 107 GLU A O 1
ATOM 861 N N . PHE A 1 108 ? -13.359 -17.960 12.402 1.00 90.75 108 PHE A N 1
ATOM 862 C CA . PHE A 1 108 ? -12.240 -17.042 12.288 1.00 90.75 108 PHE A CA 1
ATOM 863 C C . PHE A 1 108 ? -11.690 -16.716 13.672 1.00 90.75 108 PHE A C 1
ATOM 865 O O . PHE A 1 108 ? -12.352 -16.056 14.477 1.00 90.75 108 PHE A O 1
ATOM 872 N N . VAL A 1 109 ? -10.432 -17.076 13.901 1.00 90.00 109 VAL A N 1
ATOM 873 C CA . VAL A 1 109 ? -9.692 -16.651 15.085 1.00 90.00 109 VAL A CA 1
ATOM 874 C C . VAL A 1 109 ? -8.837 -15.441 14.723 1.00 90.00 109 VAL A C 1
ATOM 876 O O . VAL A 1 109 ? -7.938 -15.503 13.881 1.00 90.00 109 VAL A O 1
ATOM 879 N N . ALA A 1 110 ? -9.132 -14.300 15.349 1.00 87.56 110 ALA A N 1
ATOM 880 C CA . ALA A 1 110 ? -8.335 -13.097 15.156 1.00 87.56 110 ALA A CA 1
ATOM 881 C C . ALA A 1 110 ? -6.880 -13.360 15.561 1.00 87.56 110 ALA A C 1
ATOM 883 O O . ALA A 1 110 ? -6.611 -14.010 16.566 1.00 87.56 110 ALA A O 1
ATOM 884 N N . ASP A 1 111 ? -5.946 -12.821 14.780 1.00 86.88 111 ASP A N 1
ATOM 885 C CA . ASP A 1 111 ? -4.509 -13.040 14.959 1.00 86.88 111 ASP A CA 1
ATOM 886 C C . ASP A 1 111 ? -4.035 -14.480 14.718 1.00 86.88 111 ASP A C 1
ATOM 888 O O . ASP A 1 111 ? -2.856 -14.781 14.911 1.00 86.88 111 ASP A O 1
ATOM 892 N N . GLU A 1 112 ? -4.886 -15.334 14.166 1.00 85.62 112 GLU A N 1
ATOM 893 C CA . GLU A 1 112 ? -4.474 -16.526 13.435 1.00 85.62 112 GLU A CA 1
ATOM 894 C C . GLU A 1 112 ? -4.516 -16.247 11.930 1.00 85.62 112 GLU A C 1
ATOM 896 O O . GLU A 1 112 ? -4.949 -15.184 11.471 1.00 85.62 112 GLU A O 1
ATOM 901 N N . THR A 1 113 ? -3.920 -17.137 11.148 1.00 75.62 113 THR A N 1
ATOM 902 C CA . THR A 1 113 ? -3.804 -16.967 9.699 1.00 75.62 113 THR A CA 1
ATOM 903 C C . THR A 1 113 ? -4.751 -17.909 8.996 1.00 75.62 113 THR A C 1
ATOM 905 O O . THR A 1 113 ? -4.882 -19.055 9.402 1.00 75.62 113 THR A O 1
ATOM 908 N N . LEU A 1 114 ? -5.371 -17.436 7.914 1.00 70.06 114 LEU A N 1
ATOM 909 C CA . LEU A 1 114 ? -6.388 -18.202 7.190 1.00 70.06 114 LEU A CA 1
ATOM 910 C C . LEU A 1 114 ? -5.839 -19.483 6.532 1.00 70.06 114 LEU A C 1
ATOM 912 O O . LEU A 1 114 ? -6.613 -20.381 6.220 1.00 70.06 114 LEU A O 1
ATOM 916 N N . PHE A 1 115 ? -4.527 -19.562 6.290 1.00 75.44 115 PHE A N 1
ATOM 917 C CA . PHE A 1 115 ? -3.911 -20.678 5.576 1.00 75.44 115 PHE A CA 1
ATOM 918 C C . PHE A 1 115 ? -2.832 -21.351 6.423 1.00 75.44 115 PHE A C 1
ATOM 920 O O . PHE A 1 115 ? -2.023 -20.681 7.065 1.00 75.44 115 PHE A O 1
ATOM 927 N N . ASP A 1 116 ? -2.778 -22.679 6.338 1.00 74.81 116 ASP A N 1
ATOM 928 C CA . ASP A 1 116 ? -1.783 -23.497 7.043 1.00 74.81 116 ASP A CA 1
ATOM 929 C C . ASP A 1 116 ? -0.372 -23.341 6.458 1.00 74.81 116 ASP A C 1
ATOM 931 O O . ASP A 1 116 ? 0.630 -23.522 7.145 1.00 74.81 116 ASP A O 1
ATOM 935 N N . ASN A 1 117 ? -0.292 -22.989 5.170 1.00 80.69 117 ASN A N 1
ATOM 936 C CA . ASN A 1 117 ? 0.952 -22.902 4.412 1.00 80.69 117 ASN A CA 1
ATOM 937 C C . ASN A 1 117 ? 1.247 -21.451 4.000 1.00 80.69 117 ASN A C 1
ATOM 939 O O . ASN A 1 117 ? 0.857 -21.025 2.907 1.00 80.69 117 ASN A O 1
ATOM 943 N N . PRO A 1 118 ? 1.949 -20.672 4.840 1.00 82.19 118 PRO A N 1
ATOM 944 C CA . PRO A 1 118 ? 2.396 -19.338 4.466 1.00 82.19 118 PRO A CA 1
ATOM 945 C C . PRO A 1 118 ? 3.353 -19.352 3.264 1.00 82.19 118 PRO A C 1
ATOM 947 O O . PRO A 1 118 ? 4.223 -20.228 3.174 1.00 82.19 118 PRO A O 1
ATOM 950 N N . PRO A 1 119 ? 3.310 -18.322 2.394 1.00 80.50 119 PRO A N 1
ATOM 951 C CA . PRO A 1 119 ? 4.361 -18.092 1.409 1.00 80.50 119 PRO A CA 1
ATOM 952 C C . PRO A 1 119 ? 5.740 -18.071 2.080 1.00 80.50 119 PRO A C 1
ATOM 954 O O . PRO A 1 119 ? 5.926 -17.434 3.116 1.00 80.50 119 PRO A O 1
ATOM 957 N N . GLY A 1 120 ? 6.708 -18.800 1.520 1.00 80.81 120 GLY A N 1
ATOM 958 C CA . GLY A 1 120 ? 8.061 -18.874 2.084 1.00 80.81 120 GLY A CA 1
ATOM 959 C C . GLY A 1 120 ? 8.138 -19.433 3.515 1.00 80.81 120 GLY A C 1
ATOM 960 O O . GLY A 1 120 ? 9.129 -19.184 4.198 1.00 80.81 120 GLY A O 1
ATOM 961 N N . GLY A 1 121 ? 7.108 -20.144 3.992 1.00 83.44 121 GLY A N 1
ATOM 962 C CA . GLY A 1 121 ? 7.093 -20.800 5.303 1.00 83.44 121 GLY A CA 1
ATOM 963 C C . GLY A 1 121 ? 6.847 -19.878 6.503 1.00 83.44 121 GLY A C 1
ATOM 964 O O . GLY A 1 121 ? 6.869 -20.353 7.636 1.00 83.44 121 GLY A O 1
ATOM 965 N N . LYS A 1 122 ? 6.590 -18.577 6.296 1.00 83.94 122 LYS A N 1
ATOM 966 C CA . LYS A 1 122 ? 6.239 -17.639 7.378 1.00 83.94 122 LYS A CA 1
ATOM 967 C C . LYS A 1 122 ? 5.390 -16.461 6.894 1.00 83.94 122 LYS A C 1
ATOM 969 O O . LYS A 1 122 ? 5.570 -15.975 5.780 1.00 83.94 122 LYS A O 1
ATOM 974 N N . TYR A 1 123 ? 4.533 -15.947 7.772 1.00 81.69 123 TYR A N 1
ATOM 975 C CA . TYR A 1 123 ? 3.920 -14.623 7.623 1.00 81.69 123 TYR A CA 1
ATOM 976 C C . TYR A 1 123 ? 4.810 -13.565 8.262 1.00 81.69 123 TYR A C 1
ATOM 978 O O . TYR A 1 123 ? 5.414 -13.813 9.310 1.00 81.69 123 TYR A O 1
ATOM 986 N N . ILE A 1 124 ? 4.907 -12.390 7.644 1.00 82.19 124 ILE A N 1
ATOM 987 C CA . ILE A 1 124 ? 5.762 -11.313 8.146 1.00 82.19 124 ILE A CA 1
ATOM 988 C C . ILE A 1 124 ? 4.906 -10.108 8.530 1.00 82.19 124 ILE A C 1
ATOM 990 O O . ILE A 1 124 ? 4.151 -9.573 7.722 1.00 82.19 124 ILE A O 1
ATOM 994 N N . ILE A 1 125 ? 5.075 -9.663 9.777 1.00 80.69 125 ILE A N 1
ATOM 995 C CA . ILE A 1 125 ? 4.321 -8.574 10.401 1.00 80.69 125 ILE A CA 1
ATOM 996 C C . ILE A 1 125 ? 5.286 -7.433 10.754 1.00 80.69 125 ILE A C 1
ATOM 998 O O . ILE A 1 125 ? 6.348 -7.681 11.322 1.00 80.69 125 ILE A O 1
ATOM 1002 N N . GLY A 1 126 ? 4.894 -6.185 10.478 1.00 67.44 126 GLY A N 1
ATOM 1003 C CA . GLY A 1 126 ? 5.601 -4.976 10.925 1.00 67.44 126 GLY A CA 1
ATOM 1004 C C . GLY A 1 126 ? 6.956 -4.657 10.252 1.00 67.44 126 GLY A C 1
ATOM 1005 O O . GLY A 1 126 ? 7.531 -5.462 9.521 1.00 67.44 126 GLY A O 1
ATOM 1006 N N . LYS A 1 127 ? 7.448 -3.432 10.532 1.00 61.53 127 LYS A N 1
ATOM 1007 C CA . LYS A 1 127 ? 8.746 -2.797 10.174 1.00 61.53 127 LYS A CA 1
ATOM 1008 C C . LYS A 1 127 ? 9.069 -2.576 8.691 1.00 61.53 127 LYS A C 1
ATOM 1010 O O . LYS A 1 127 ? 10.221 -2.707 8.272 1.00 61.53 127 LYS A O 1
ATOM 1015 N N . GLY A 1 128 ? 8.090 -2.205 7.877 1.00 62.97 128 GLY A N 1
ATOM 1016 C CA . GLY A 1 128 ? 8.392 -1.738 6.528 1.00 62.97 128 GLY A CA 1
ATOM 1017 C C . GLY A 1 128 ? 9.067 -0.368 6.539 1.00 62.97 128 GLY A C 1
ATOM 1018 O O . GLY A 1 128 ? 8.381 0.616 6.354 1.00 62.97 128 GLY A O 1
ATOM 1019 N N . THR A 1 129 ? 10.386 -0.280 6.706 1.00 63.28 129 THR A N 1
ATOM 1020 C CA . THR A 1 129 ? 11.126 0.989 6.506 1.00 63.28 129 THR A CA 1
ATOM 1021 C C . THR A 1 129 ? 12.149 0.903 5.381 1.00 63.28 129 THR A C 1
ATOM 1023 O O . THR A 1 129 ? 12.455 1.899 4.731 1.00 63.28 129 THR A O 1
ATOM 1026 N N . ASN A 1 130 ? 12.643 -0.300 5.086 1.00 75.88 130 ASN A N 1
ATOM 1027 C CA . ASN A 1 130 ? 13.544 -0.518 3.963 1.00 75.88 130 ASN A CA 1
ATOM 1028 C C . ASN A 1 130 ? 12.733 -0.648 2.681 1.00 75.88 130 ASN A C 1
ATOM 1030 O O . ASN A 1 130 ? 12.100 -1.670 2.438 1.00 75.88 130 ASN A O 1
ATOM 1034 N N . LYS A 1 131 ? 12.761 0.381 1.845 1.00 84.06 131 LYS A N 1
ATOM 1035 C CA . LYS A 1 131 ? 12.114 0.365 0.539 1.00 84.06 131 LYS A CA 1
ATOM 1036 C C . LYS A 1 131 ? 13.140 0.003 -0.530 1.00 84.06 131 LYS A C 1
ATOM 1038 O O . LYS A 1 131 ? 14.019 0.804 -0.835 1.00 84.06 131 LYS A O 1
ATOM 1043 N N . ARG A 1 132 ? 13.041 -1.202 -1.097 1.00 83.94 132 ARG A N 1
ATOM 1044 C CA . ARG A 1 132 ? 13.871 -1.597 -2.243 1.00 83.94 132 ARG A CA 1
ATOM 1045 C C . ARG A 1 132 ? 13.250 -1.154 -3.557 1.00 83.94 132 ARG A C 1
ATOM 1047 O O . ARG A 1 132 ? 12.039 -1.239 -3.756 1.00 83.94 132 ARG A O 1
ATOM 1054 N N . GLU A 1 133 ? 14.123 -0.728 -4.453 1.00 89.88 133 GLU A N 1
ATOM 1055 C CA . GLU A 1 133 ? 13.815 -0.448 -5.848 1.00 89.88 133 GLU A CA 1
ATOM 1056 C C . GLU A 1 133 ? 14.319 -1.625 -6.683 1.00 89.88 133 GLU A C 1
ATOM 1058 O O . GLU A 1 133 ? 15.396 -2.168 -6.423 1.00 89.88 133 GLU A O 1
ATOM 1063 N N . LEU A 1 134 ? 13.541 -2.043 -7.678 1.00 92.88 134 LEU A N 1
ATOM 1064 C CA . LEU A 1 134 ? 13.949 -3.083 -8.615 1.00 92.88 134 LEU A CA 1
ATOM 1065 C C . LEU A 1 134 ? 14.489 -2.426 -9.884 1.00 92.88 134 LEU A C 1
ATOM 1067 O O . LEU A 1 134 ? 13.917 -1.456 -10.382 1.00 92.88 134 LEU A O 1
ATOM 1071 N N . SER A 1 135 ? 15.565 -2.978 -10.442 1.00 95.25 135 SER A N 1
ATOM 1072 C CA . SER A 1 135 ? 16.017 -2.618 -11.785 1.00 95.25 135 SER A CA 1
ATOM 1073 C C . SER A 1 135 ? 15.654 -3.735 -12.751 1.00 95.25 135 SER A C 1
ATOM 1075 O O . SER A 1 135 ? 16.076 -4.876 -12.571 1.00 95.25 135 SER A O 1
ATOM 1077 N N . LEU A 1 136 ? 14.866 -3.408 -13.773 1.00 96.56 136 LEU A N 1
ATOM 1078 C CA . LEU A 1 136 ? 14.525 -4.333 -14.851 1.00 96.56 136 LEU A CA 1
ATOM 1079 C C . LEU A 1 136 ? 15.237 -3.899 -16.125 1.00 96.56 136 LEU A C 1
ATOM 1081 O O . LEU A 1 136 ? 15.320 -2.706 -16.415 1.00 96.56 136 LEU A O 1
ATOM 1085 N N . VAL A 1 137 ? 15.713 -4.865 -16.905 1.00 96.69 137 VAL A N 1
ATOM 1086 C CA . VAL A 1 137 ? 16.375 -4.610 -18.187 1.00 96.69 137 VAL A CA 1
ATOM 1087 C C . VAL A 1 137 ? 15.690 -5.433 -19.269 1.00 96.69 137 VAL A C 1
ATOM 1089 O O . VAL A 1 137 ? 15.381 -6.609 -19.070 1.00 96.69 137 VAL A O 1
ATOM 1092 N N . CYS A 1 138 ? 15.429 -4.803 -20.410 1.00 95.44 138 CYS A N 1
ATOM 1093 C CA . CYS A 1 138 ? 14.892 -5.468 -21.588 1.00 95.44 138 CYS A CA 1
ATOM 1094 C C . CYS A 1 138 ? 15.839 -6.560 -22.094 1.00 95.44 138 CYS A C 1
ATOM 1096 O O . CYS A 1 138 ? 17.050 -6.385 -22.093 1.00 95.44 138 CYS A O 1
ATOM 1098 N N . GLY A 1 139 ? 15.283 -7.671 -22.583 1.00 93.00 139 GLY A N 1
ATOM 1099 C CA . GLY A 1 139 ? 16.065 -8.774 -23.150 1.00 93.00 139 GLY A CA 1
ATOM 1100 C C . GLY A 1 139 ? 16.698 -8.479 -24.517 1.00 93.00 139 GLY A C 1
ATOM 1101 O O . GLY A 1 139 ? 17.496 -9.286 -24.996 1.00 93.00 139 GLY A O 1
ATOM 1102 N N . ASP A 1 140 ? 16.363 -7.354 -25.158 1.00 92.56 140 ASP A N 1
ATOM 1103 C CA . ASP A 1 140 ? 16.983 -6.956 -26.423 1.00 92.56 140 ASP A CA 1
ATOM 1104 C C . ASP A 1 140 ? 18.439 -6.542 -26.208 1.00 92.56 140 ASP A C 1
ATOM 1106 O O . ASP A 1 140 ? 18.741 -5.437 -25.752 1.00 92.56 140 ASP A O 1
ATOM 1110 N N . LYS A 1 141 ? 19.344 -7.437 -26.604 1.00 92.75 141 LYS A N 1
ATOM 1111 C CA . LYS A 1 141 ? 20.790 -7.286 -26.456 1.00 92.75 141 LYS A CA 1
ATOM 1112 C C . LYS A 1 141 ? 21.387 -6.119 -27.246 1.00 92.75 141 LYS A C 1
ATOM 1114 O O . LYS A 1 141 ? 22.585 -5.898 -27.076 1.00 92.75 141 LYS A O 1
ATOM 1119 N N . HIS A 1 142 ? 20.644 -5.400 -28.085 1.00 92.44 142 HIS A N 1
ATOM 1120 C CA . HIS A 1 142 ? 21.164 -4.254 -28.840 1.00 92.44 142 HIS A CA 1
ATOM 1121 C C . HIS A 1 142 ? 20.907 -2.916 -28.151 1.00 92.44 142 HIS A C 1
ATOM 1123 O O . HIS A 1 142 ? 21.784 -2.062 -28.204 1.00 92.44 142 HIS A O 1
ATOM 1129 N N . THR A 1 143 ? 19.767 -2.764 -27.469 1.00 92.69 143 THR A N 1
ATOM 1130 C CA . THR A 1 143 ? 19.364 -1.505 -26.815 1.00 92.69 143 THR A CA 1
ATOM 1131 C C . THR A 1 143 ? 19.360 -1.605 -25.289 1.00 92.69 143 THR A C 1
ATOM 1133 O O . THR A 1 143 ? 19.792 -0.673 -24.618 1.00 92.69 143 THR A O 1
ATOM 1136 N N . LEU A 1 144 ? 18.884 -2.728 -24.729 1.00 94.94 144 LEU A N 1
ATOM 1137 C CA . LEU A 1 144 ? 18.783 -2.969 -23.282 1.00 94.94 144 LEU A CA 1
ATOM 1138 C C . LEU A 1 144 ? 18.119 -1.803 -22.516 1.00 94.94 144 LEU A C 1
ATOM 1140 O O . LEU A 1 144 ? 18.738 -1.157 -21.673 1.00 94.94 144 LEU A O 1
ATOM 1144 N N . THR A 1 145 ? 16.847 -1.506 -22.813 1.00 97.44 145 THR A N 1
ATOM 1145 C CA . THR A 1 145 ? 16.077 -0.499 -22.055 1.00 97.44 145 THR A CA 1
ATOM 1146 C C . THR A 1 145 ? 16.038 -0.850 -20.571 1.00 97.44 145 THR A C 1
ATOM 1148 O O . THR A 1 145 ? 15.663 -1.971 -20.217 1.00 97.44 145 THR A O 1
ATOM 1151 N N . ARG A 1 146 ? 16.372 0.117 -19.715 1.00 97.69 146 ARG A N 1
ATOM 1152 C CA . ARG A 1 146 ? 16.414 -0.032 -18.262 1.00 97.69 146 ARG A CA 1
ATOM 1153 C C . ARG A 1 146 ? 15.261 0.703 -17.594 1.00 97.69 146 ARG A C 1
ATOM 1155 O O . ARG A 1 146 ? 15.012 1.882 -17.854 1.00 97.69 146 ARG A O 1
ATOM 1162 N N . PHE A 1 147 ? 14.616 0.009 -16.668 1.00 98.44 147 PHE A N 1
ATOM 1163 C CA . PHE A 1 147 ? 13.539 0.524 -15.840 1.00 98.44 147 PHE A CA 1
ATOM 1164 C C . PHE A 1 147 ? 13.968 0.535 -14.377 1.00 98.44 147 PHE A C 1
ATOM 1166 O O . PHE A 1 147 ? 14.591 -0.416 -13.895 1.00 98.44 147 PHE A O 1
ATOM 1173 N N . LYS A 1 148 ? 13.585 1.594 -13.673 1.00 98.00 148 LYS A N 1
ATOM 1174 C CA . LYS A 1 148 ? 13.499 1.622 -12.215 1.00 98.00 148 LYS A CA 1
ATOM 1175 C C . LYS A 1 148 ? 12.060 1.296 -11.831 1.00 98.00 148 LYS A C 1
ATOM 1177 O O . LYS A 1 148 ? 11.151 1.916 -12.376 1.00 98.00 148 LYS A O 1
ATOM 1182 N N . VAL A 1 149 ? 11.850 0.353 -10.918 1.00 98.12 149 VAL A N 1
ATOM 1183 C CA . VAL A 1 149 ? 10.518 -0.021 -10.430 1.00 98.12 149 VAL A CA 1
ATOM 1184 C C . VAL A 1 149 ? 10.444 0.135 -8.920 1.00 98.12 149 VAL A C 1
ATOM 1186 O O . VAL A 1 149 ? 11.285 -0.391 -8.194 1.00 98.12 149 VAL A O 1
ATOM 1189 N N . GLU A 1 150 ? 9.432 0.848 -8.442 1.00 97.38 150 GLU A N 1
ATOM 1190 C CA . GLU A 1 150 ? 9.256 1.134 -7.022 1.00 97.38 150 GLU A CA 1
ATOM 1191 C C . GLU A 1 150 ? 7.778 1.219 -6.628 1.00 97.38 150 GLU A C 1
ATOM 1193 O O . GLU A 1 150 ? 6.929 1.651 -7.408 1.00 97.38 150 GLU A O 1
ATOM 1198 N N . ALA A 1 151 ? 7.469 0.836 -5.388 1.00 96.81 151 ALA A N 1
ATOM 1199 C CA . ALA A 1 151 ? 6.215 1.236 -4.755 1.00 96.81 151 ALA A CA 1
ATOM 1200 C C . ALA A 1 151 ? 6.224 2.753 -4.521 1.00 96.81 151 ALA A C 1
ATOM 1202 O O . ALA A 1 151 ? 7.274 3.295 -4.205 1.00 96.81 151 ALA A O 1
ATOM 1203 N N . PHE A 1 152 ? 5.115 3.473 -4.646 1.00 96.31 152 PHE A N 1
ATOM 1204 C CA . PHE A 1 152 ? 5.144 4.938 -4.451 1.00 96.31 152 PHE A CA 1
ATOM 1205 C C . PHE A 1 152 ? 3.972 5.511 -3.651 1.00 96.31 152 PHE A C 1
ATOM 1207 O O . PHE A 1 152 ? 4.058 6.650 -3.191 1.00 96.31 152 PHE A O 1
ATOM 1214 N N . ASP A 1 153 ? 2.907 4.734 -3.465 1.00 97.50 153 ASP A N 1
ATOM 1215 C CA . ASP A 1 153 ? 1.727 5.068 -2.663 1.00 97.50 153 ASP A CA 1
ATOM 1216 C C . ASP A 1 153 ? 1.017 3.754 -2.262 1.00 97.50 153 ASP A C 1
ATOM 1218 O O . ASP A 1 153 ? 1.413 2.669 -2.695 1.00 97.50 153 ASP A O 1
ATOM 1222 N N . LEU A 1 154 ? -0.035 3.834 -1.453 1.00 97.81 154 LEU A N 1
ATOM 1223 C CA . LEU A 1 154 ? -0.939 2.738 -1.113 1.00 97.81 154 LEU A CA 1
ATOM 1224 C C . LEU A 1 154 ? -1.925 2.476 -2.253 1.00 97.81 154 LEU A C 1
ATOM 1226 O O . LEU A 1 154 ? -2.498 3.418 -2.809 1.00 97.81 154 LEU A O 1
ATOM 1230 N N . ALA A 1 155 ? -2.121 1.202 -2.591 1.00 97.75 155 ALA A N 1
ATOM 1231 C CA . ALA A 1 155 ? -3.104 0.771 -3.584 1.00 97.75 155 ALA A CA 1
ATOM 1232 C C . ALA A 1 155 ? -4.524 1.017 -3.060 1.00 97.75 155 ALA A C 1
ATOM 1234 O O . ALA A 1 155 ? -4.882 0.515 -2.002 1.00 97.75 155 ALA A O 1
ATOM 1235 N N . ASP A 1 156 ? -5.323 1.785 -3.800 1.00 96.31 156 ASP A N 1
ATOM 1236 C CA . ASP A 1 156 ? -6.640 2.288 -3.385 1.00 96.31 156 ASP A CA 1
ATOM 1237 C C . ASP A 1 156 ? -7.766 1.877 -4.350 1.00 96.31 156 ASP A C 1
ATOM 1239 O O . ASP A 1 156 ? -8.805 2.532 -4.412 1.00 96.31 156 ASP A O 1
ATOM 1243 N N . LYS A 1 157 ? -7.567 0.792 -5.106 1.00 95.56 157 LYS A N 1
ATOM 1244 C CA . LYS A 1 157 ? -8.544 0.207 -6.039 1.00 95.56 157 LYS A CA 1
ATOM 1245 C C . LYS A 1 157 ? -8.548 -1.318 -5.966 1.00 95.56 157 LYS A C 1
ATOM 1247 O O . LYS A 1 157 ? -7.734 -1.903 -5.251 1.00 95.56 157 LYS A O 1
ATOM 1252 N N . GLY A 1 158 ? -9.464 -1.946 -6.704 1.00 92.88 158 GLY A N 1
ATOM 1253 C CA . GLY A 1 158 ? -9.531 -3.396 -6.846 1.00 92.88 158 GLY A CA 1
ATOM 1254 C C . GLY A 1 158 ? -9.669 -4.123 -5.514 1.00 92.88 158 GLY A C 1
ATOM 1255 O O . GLY A 1 158 ? -10.350 -3.666 -4.592 1.00 92.88 158 GLY A O 1
ATOM 1256 N N . ASP A 1 159 ? -8.976 -5.252 -5.405 1.00 91.50 159 ASP A N 1
ATOM 1257 C CA . ASP A 1 159 ? -8.919 -6.077 -4.195 1.00 91.50 159 ASP A CA 1
ATOM 1258 C C . ASP A 1 159 ? -8.217 -5.388 -3.011 1.00 91.50 159 ASP A C 1
ATOM 1260 O O . ASP A 1 159 ? -8.367 -5.807 -1.862 1.00 91.50 159 ASP A O 1
ATOM 1264 N N . SER A 1 160 ? -7.487 -4.304 -3.277 1.00 96.50 160 SER A N 1
ATOM 1265 C CA . SER A 1 160 ? -6.721 -3.561 -2.285 1.00 96.50 160 SER A CA 1
ATOM 1266 C C . SER A 1 160 ? -7.549 -2.508 -1.554 1.00 96.50 160 SER A C 1
ATOM 1268 O O . SER A 1 160 ? -7.214 -2.130 -0.428 1.00 96.50 160 SER A O 1
ATOM 1270 N N . LEU A 1 161 ? -8.667 -2.078 -2.145 1.00 96.81 161 LEU A N 1
ATOM 1271 C CA . LEU A 1 161 ? -9.512 -1.008 -1.617 1.00 96.81 161 LEU A CA 1
ATOM 1272 C C . LEU A 1 161 ? -10.036 -1.256 -0.182 1.00 96.81 161 LEU A C 1
ATOM 1274 O O . LEU A 1 161 ? -9.979 -0.313 0.616 1.00 96.81 161 LEU A O 1
ATOM 1278 N N . PRO A 1 162 ? -10.470 -2.471 0.217 1.00 97.44 162 PRO A N 1
ATOM 1279 C CA . PRO A 1 162 ? -10.867 -2.743 1.600 1.00 97.44 162 PRO A CA 1
ATOM 1280 C C . PRO A 1 162 ? -9.750 -2.462 2.611 1.00 97.44 162 PRO A C 1
ATOM 1282 O O . PRO A 1 162 ? -9.968 -1.809 3.633 1.00 97.44 162 PRO A O 1
ATOM 1285 N N . TYR A 1 163 ? -8.527 -2.901 2.305 1.00 97.75 163 TYR A N 1
ATOM 1286 C CA . TYR A 1 163 ? -7.357 -2.705 3.161 1.00 97.75 163 TYR A CA 1
ATOM 1287 C C . TYR A 1 163 ? -6.951 -1.238 3.214 1.00 97.75 163 TYR A C 1
ATOM 1289 O O . TYR A 1 163 ? -6.701 -0.723 4.300 1.00 97.75 163 TYR A O 1
ATOM 1297 N N . TYR A 1 164 ? -6.997 -0.541 2.077 1.00 98.31 164 TYR A N 1
ATOM 1298 C CA . TYR A 1 164 ? -6.775 0.900 2.024 1.00 98.31 164 TYR A CA 1
ATOM 1299 C C . TYR A 1 164 ? -7.747 1.667 2.923 1.00 98.31 164 TYR A C 1
ATOM 1301 O O . TYR A 1 164 ? -7.344 2.523 3.711 1.00 98.31 164 TYR A O 1
ATOM 1309 N N . ARG A 1 165 ? -9.042 1.342 2.879 1.00 98.06 165 ARG A N 1
ATOM 1310 C CA . ARG A 1 165 ? -10.029 1.986 3.758 1.00 98.06 165 ARG A CA 1
ATOM 1311 C C . ARG A 1 165 ? -9.757 1.684 5.231 1.00 98.06 165 ARG A C 1
ATOM 1313 O O . ARG A 1 165 ? -9.863 2.591 6.057 1.00 98.06 165 ARG A O 1
ATOM 1320 N N . ARG A 1 166 ? -9.327 0.459 5.564 1.00 98.19 166 ARG A N 1
ATOM 1321 C CA . ARG A 1 166 ? -8.867 0.120 6.922 1.00 98.19 166 ARG A CA 1
ATOM 1322 C C . ARG A 1 166 ? -7.641 0.924 7.343 1.00 98.19 166 ARG A C 1
ATOM 1324 O O . ARG A 1 166 ? -7.643 1.454 8.452 1.00 98.19 166 ARG A O 1
ATOM 1331 N N . GLU A 1 167 ? -6.643 1.070 6.476 1.00 98.25 167 GLU A N 1
ATOM 1332 C CA . GLU A 1 167 ? -5.467 1.916 6.716 1.00 98.25 167 GLU A CA 1
ATOM 1333 C C . GLU A 1 167 ? -5.882 3.359 7.010 1.00 98.25 167 GLU A C 1
ATOM 1335 O O . GLU A 1 167 ? -5.377 3.956 7.956 1.00 98.25 167 GLU A O 1
ATOM 1340 N N . MET A 1 168 ? -6.843 3.913 6.264 1.00 98.75 168 MET A N 1
ATOM 1341 C CA . MET A 1 168 ? -7.333 5.277 6.490 1.00 98.75 168 MET A CA 1
ATOM 1342 C C . MET A 1 168 ? -8.094 5.412 7.816 1.00 98.75 168 MET A C 1
ATOM 1344 O O . MET A 1 168 ? -7.893 6.393 8.535 1.00 98.75 168 MET A O 1
ATOM 1348 N N . SER A 1 169 ? -8.911 4.425 8.201 1.00 98.44 169 SER A N 1
ATOM 1349 C CA . SER A 1 169 ? -9.544 4.397 9.527 1.00 98.44 169 SER A CA 1
ATOM 1350 C C . SER A 1 169 ? -8.512 4.291 10.657 1.00 98.44 169 SER A C 1
ATOM 1352 O O . SER A 1 169 ? -8.626 5.020 11.640 1.00 98.44 169 SER A O 1
ATOM 1354 N N . ILE A 1 170 ? -7.480 3.451 10.513 1.00 98.56 170 ILE A N 1
ATOM 1355 C CA . ILE A 1 170 ? -6.356 3.339 11.463 1.00 98.56 170 ILE A CA 1
ATOM 1356 C C . ILE A 1 170 ? -5.603 4.668 11.568 1.00 98.56 170 ILE A C 1
ATOM 1358 O O . ILE A 1 170 ? -5.395 5.176 12.672 1.00 98.56 170 ILE A O 1
ATOM 1362 N N . LEU A 1 171 ? -5.264 5.274 10.431 1.00 98.69 171 LEU A N 1
ATOM 1363 C CA . LEU A 1 171 ? -4.586 6.564 10.358 1.00 98.69 171 LEU A CA 1
ATOM 1364 C C . LEU A 1 171 ? -5.401 7.673 11.037 1.00 98.69 171 LEU A C 1
ATOM 1366 O O . LEU A 1 171 ? -4.835 8.488 11.761 1.00 98.69 171 LEU A O 1
ATOM 1370 N N . ASN A 1 172 ? -6.728 7.671 10.888 1.00 98.69 172 ASN A N 1
ATOM 1371 C CA . ASN A 1 172 ? -7.613 8.604 11.586 1.00 98.69 172 ASN A CA 1
ATOM 1372 C C . ASN A 1 172 ? -7.537 8.440 13.115 1.00 98.69 172 ASN A C 1
ATOM 1374 O O . ASN A 1 172 ? -7.431 9.444 13.817 1.00 98.69 172 ASN A O 1
ATOM 1378 N N . LYS A 1 173 ? -7.513 7.206 13.647 1.00 98.56 173 LYS A N 1
ATOM 1379 C CA . LYS A 1 173 ? -7.329 6.977 15.097 1.00 98.56 173 LYS A CA 1
ATOM 1380 C C . LYS A 1 173 ? -5.960 7.465 15.580 1.00 98.56 173 LYS A C 1
ATOM 1382 O O . LYS A 1 173 ? -5.887 8.119 16.615 1.00 98.56 173 LYS A O 1
ATOM 1387 N N . ILE A 1 174 ? -4.897 7.208 14.814 1.00 98.56 174 ILE A N 1
ATOM 1388 C CA . ILE A 1 174 ? -3.534 7.677 15.124 1.00 98.56 174 ILE A CA 1
ATOM 1389 C C . ILE A 1 174 ? -3.473 9.212 15.144 1.00 98.56 174 ILE A C 1
ATOM 1391 O O . ILE A 1 174 ? -2.877 9.788 16.049 1.00 98.56 174 ILE A O 1
ATOM 1395 N N . ILE A 1 175 ? -4.110 9.888 14.181 1.00 98.56 175 ILE A N 1
ATOM 1396 C CA . ILE A 1 175 ? -4.164 11.360 14.122 1.00 98.56 175 ILE A CA 1
ATOM 1397 C C . ILE A 1 175 ? -4.902 11.938 15.331 1.00 98.56 175 ILE A C 1
ATOM 1399 O O . ILE A 1 175 ? -4.457 12.934 15.897 1.00 98.56 175 ILE A O 1
ATOM 1403 N N . LEU A 1 176 ? -6.014 11.319 15.736 1.00 98.31 176 LEU A N 1
ATOM 1404 C CA . LEU A 1 176 ? -6.793 11.753 16.899 1.00 98.31 176 LEU A CA 1
ATOM 1405 C C . LEU A 1 176 ? -6.087 11.465 18.230 1.00 98.31 176 LEU A C 1
ATOM 1407 O O . LEU A 1 176 ? -6.372 12.129 19.226 1.00 98.31 176 LEU A O 1
ATOM 1411 N N . LYS A 1 177 ? -5.162 10.499 18.255 1.00 98.12 177 LYS A N 1
ATOM 1412 C CA . LYS A 1 177 ? -4.415 10.101 19.450 1.00 98.12 177 LYS A CA 1
ATOM 1413 C C . LYS A 1 177 ? -2.920 9.917 19.146 1.00 98.12 177 LYS A C 1
ATOM 1415 O O . LYS A 1 177 ? -2.433 8.782 19.129 1.00 98.12 177 LYS A O 1
ATOM 1420 N N . PRO A 1 178 ? -2.177 11.019 18.922 1.00 97.50 178 PRO A N 1
ATOM 1421 C CA . PRO A 1 178 ? -0.750 10.958 18.624 1.00 97.50 178 PRO A CA 1
ATOM 1422 C C . PRO A 1 178 ? 0.034 10.227 19.718 1.00 97.50 178 PRO A C 1
ATOM 1424 O O . PRO A 1 178 ? -0.214 10.408 20.912 1.00 97.50 178 PRO A O 1
ATOM 1427 N N . GLY A 1 179 ? 0.989 9.393 19.314 1.00 97.81 179 GLY A N 1
ATOM 1428 C CA . GLY A 1 179 ? 1.840 8.633 20.223 1.00 97.81 179 GLY A CA 1
ATOM 1429 C C . GLY A 1 179 ? 1.168 7.400 20.829 1.00 97.81 179 GLY A C 1
ATOM 1430 O O . GLY A 1 179 ? 1.699 6.837 21.791 1.00 97.81 179 GLY A O 1
ATOM 1431 N N . ILE A 1 180 ? 0.021 6.971 20.290 1.00 98.25 180 ILE A N 1
ATOM 1432 C CA . ILE A 1 180 ? -0.613 5.705 20.659 1.00 98.25 180 ILE A CA 1
ATOM 1433 C C . ILE A 1 180 ? 0.349 4.536 20.418 1.00 98.25 180 ILE A C 1
ATOM 1435 O O . ILE A 1 180 ? 1.021 4.462 19.390 1.00 98.25 180 ILE A O 1
ATOM 1439 N N . ALA A 1 181 ? 0.424 3.614 21.377 1.00 97.81 181 ALA A N 1
ATOM 1440 C CA . ALA A 1 181 ? 1.214 2.402 21.211 1.00 97.81 181 ALA A CA 1
ATOM 1441 C C . ALA A 1 181 ? 0.586 1.496 20.138 1.00 97.81 181 ALA A C 1
ATOM 1443 O O . ALA A 1 181 ? -0.632 1.308 20.123 1.00 97.81 181 ALA A O 1
ATOM 1444 N N . LEU A 1 182 ? 1.406 0.896 19.271 1.00 95.31 182 LEU A N 1
ATOM 1445 C CA . LEU A 1 182 ? 0.960 0.025 18.174 1.00 95.31 182 LEU A CA 1
ATOM 1446 C C . LEU A 1 182 ? 0.022 -1.100 18.653 1.00 95.31 182 LEU A C 1
ATOM 1448 O O . LEU A 1 182 ? -0.990 -1.385 18.014 1.00 95.31 182 LEU A O 1
ATOM 1452 N N . ASN A 1 183 ? 0.320 -1.693 19.811 1.00 95.50 183 ASN A N 1
ATOM 1453 C CA . ASN A 1 183 ? -0.479 -2.750 20.443 1.00 95.50 183 ASN A CA 1
ATOM 1454 C C . ASN A 1 183 ? -1.760 -2.256 21.147 1.00 95.50 183 ASN A C 1
ATOM 1456 O O . ASN A 1 183 ? -2.470 -3.039 21.776 1.00 95.50 183 ASN A O 1
ATOM 1460 N N . ARG A 1 184 ? -2.040 -0.950 21.107 1.00 97.75 184 ARG A N 1
ATOM 1461 C CA . ARG A 1 184 ? -3.246 -0.332 21.676 1.00 97.75 184 ARG A CA 1
ATOM 1462 C C . ARG A 1 184 ? -4.171 0.257 20.618 1.00 97.75 184 ARG A C 1
ATOM 1464 O O . ARG A 1 184 ? -5.293 0.598 20.966 1.00 97.75 184 ARG A O 1
ATOM 1471 N N . ILE A 1 185 ? -3.752 0.333 19.352 1.00 98.00 185 ILE A N 1
ATOM 1472 C CA . ILE A 1 185 ? -4.567 0.899 18.263 1.00 98.00 185 ILE A CA 1
ATOM 1473 C C . ILE A 1 185 ? -5.907 0.170 18.118 1.00 98.00 185 ILE A C 1
ATOM 1475 O O . ILE A 1 185 ? -6.930 0.826 17.934 1.00 98.00 185 ILE A O 1
ATOM 1479 N N . LEU A 1 186 ? -5.928 -1.162 18.255 1.00 97.94 186 LEU A N 1
ATOM 1480 C CA . LEU A 1 186 ? -7.160 -1.956 18.162 1.00 97.94 186 LEU A CA 1
ATOM 1481 C C . LEU A 1 186 ? -8.238 -1.483 19.154 1.00 97.94 186 LEU A C 1
ATOM 1483 O O . LEU A 1 186 ? -9.420 -1.485 18.824 1.00 97.94 186 LEU A O 1
ATOM 1487 N N . ASN A 1 187 ? -7.831 -1.010 20.336 1.00 98.31 187 ASN A N 1
ATOM 1488 C CA . ASN A 1 187 ? -8.742 -0.588 21.403 1.00 98.31 187 ASN A CA 1
ATOM 1489 C C . ASN A 1 187 ? -9.490 0.715 21.084 1.00 98.31 187 ASN A C 1
ATOM 1491 O O . ASN A 1 187 ? -10.446 1.052 21.776 1.00 98.31 187 ASN A O 1
ATOM 1495 N N . GLU A 1 188 ? -9.071 1.451 20.052 1.00 98.25 188 GLU A N 1
ATOM 1496 C CA . GLU A 1 188 ? -9.739 2.681 19.609 1.00 98.25 188 GLU A CA 1
ATOM 1497 C C . GLU A 1 188 ? -10.910 2.408 18.644 1.00 98.25 188 GLU A C 1
ATOM 1499 O O . GLU A 1 188 ? -11.574 3.339 18.168 1.00 98.25 188 GLU A O 1
ATOM 1504 N N . PHE A 1 189 ? -11.165 1.135 18.332 1.00 98.38 189 PHE A N 1
ATOM 1505 C CA . PHE A 1 189 ? -12.267 0.685 17.492 1.00 98.38 189 PHE A CA 1
ATOM 1506 C C . PHE A 1 189 ? -13.359 0.023 18.334 1.00 98.38 189 PHE A C 1
ATOM 1508 O O . PHE A 1 189 ? -13.086 -0.741 19.260 1.00 98.38 189 PHE A O 1
ATOM 1515 N N . THR A 1 190 ? -14.625 0.290 18.006 1.00 97.88 190 THR A N 1
ATOM 1516 C CA . THR A 1 190 ? -15.741 -0.453 18.600 1.00 97.88 190 THR A CA 1
ATOM 1517 C C . THR A 1 190 ? -15.766 -1.891 18.084 1.00 97.88 190 THR A C 1
ATOM 1519 O O . THR A 1 190 ? -15.258 -2.182 17.004 1.00 97.88 190 THR A O 1
ATOM 1522 N N . LYS A 1 191 ? -16.439 -2.796 18.810 1.00 96.38 191 LYS A N 1
ATOM 1523 C CA . LYS A 1 191 ? -16.652 -4.180 18.344 1.00 96.38 191 LYS A CA 1
ATOM 1524 C C . LYS A 1 191 ? -17.233 -4.230 16.929 1.00 96.38 191 LYS A C 1
ATOM 1526 O O . LYS A 1 191 ? -16.759 -5.001 16.112 1.00 96.38 191 LYS A O 1
ATOM 1531 N N . ASP A 1 192 ? -18.206 -3.367 16.644 1.00 95.12 192 ASP A N 1
ATOM 1532 C CA . ASP A 1 192 ? -18.813 -3.216 15.318 1.00 95.12 192 ASP A CA 1
ATOM 1533 C C . ASP A 1 192 ? -17.788 -2.819 14.238 1.00 95.12 192 ASP A C 1
ATOM 1535 O O . ASP A 1 192 ? -17.682 -3.495 13.219 1.00 95.12 192 ASP A O 1
ATOM 1539 N N . GLU A 1 193 ? -16.950 -1.803 14.490 1.00 96.88 193 GLU A N 1
ATOM 1540 C CA . GLU A 1 193 ? -15.870 -1.423 13.565 1.00 96.88 193 GLU A CA 1
ATOM 1541 C C . GLU A 1 193 ? -14.878 -2.574 13.340 1.00 96.88 193 GLU A C 1
ATOM 1543 O O . GLU A 1 193 ? -14.325 -2.704 12.247 1.00 96.88 193 GLU A O 1
ATOM 1548 N N . ILE A 1 194 ? -14.641 -3.401 14.361 1.00 96.94 194 ILE A N 1
ATOM 1549 C CA . ILE A 1 194 ? -13.718 -4.535 14.297 1.00 96.94 194 ILE A CA 1
ATOM 1550 C C . ILE A 1 194 ? -14.299 -5.667 13.446 1.00 96.94 194 ILE A C 1
ATOM 1552 O O . ILE A 1 194 ? -13.633 -6.097 12.508 1.00 96.94 194 ILE A O 1
ATOM 1556 N N . ILE A 1 195 ? -15.515 -6.134 13.747 1.00 95.44 195 ILE A N 1
ATOM 1557 C CA . ILE A 1 195 ? -16.046 -7.399 13.208 1.00 95.44 195 ILE A CA 1
ATOM 1558 C C . ILE A 1 195 ? -16.906 -7.234 11.949 1.00 95.44 195 ILE A C 1
ATOM 1560 O O . ILE A 1 195 ? -16.973 -8.154 11.141 1.00 95.44 195 ILE A O 1
ATOM 1564 N N . ASN A 1 196 ? -17.572 -6.087 11.768 1.00 94.25 196 ASN A N 1
ATOM 1565 C CA . ASN A 1 196 ? -18.581 -5.913 10.715 1.00 94.25 196 ASN A CA 1
ATOM 1566 C C . ASN A 1 196 ? -18.044 -5.255 9.447 1.00 94.25 196 ASN A C 1
ATOM 1568 O O . ASN A 1 196 ? -18.789 -5.072 8.495 1.00 94.25 196 ASN A O 1
ATOM 1572 N N . ILE A 1 197 ? -16.769 -4.894 9.393 1.00 96.06 197 ILE A N 1
ATOM 1573 C CA . ILE A 1 197 ? -16.168 -4.307 8.196 1.00 96.06 197 ILE A CA 1
ATOM 1574 C C . ILE A 1 197 ? -15.077 -5.260 7.711 1.00 96.06 197 ILE A C 1
ATOM 1576 O O . ILE A 1 197 ? -14.319 -5.800 8.513 1.00 96.06 197 ILE A O 1
ATOM 1580 N N . TYR A 1 198 ? -15.003 -5.505 6.405 1.00 96.62 198 TYR A N 1
ATOM 1581 C CA . TYR A 1 198 ? -13.948 -6.338 5.838 1.00 96.62 198 TYR A CA 1
ATOM 1582 C C . TYR A 1 198 ? -12.668 -5.515 5.580 1.00 96.62 198 TYR A C 1
ATOM 1584 O O . TYR A 1 198 ? -12.767 -4.385 5.095 1.00 96.62 198 TYR A O 1
ATOM 1592 N N . PRO A 1 199 ? -11.471 -6.062 5.862 1.00 96.12 199 PRO A N 1
ATOM 1593 C CA . PRO A 1 199 ? -11.221 -7.250 6.689 1.00 96.12 199 PRO A CA 1
ATOM 1594 C C . PRO A 1 199 ? -11.502 -6.994 8.180 1.00 96.12 199 PRO A C 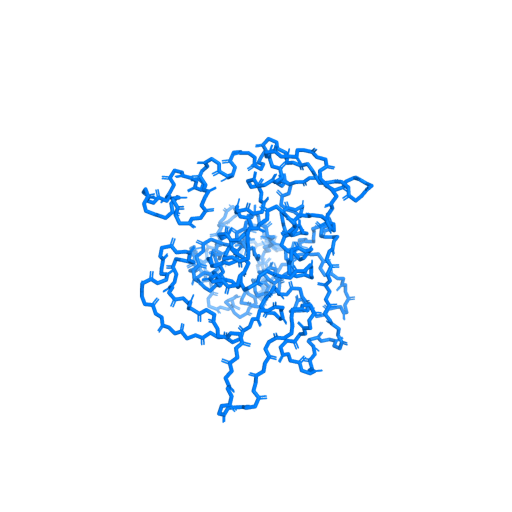1
ATOM 1596 O O . PRO A 1 199 ? -11.445 -5.844 8.629 1.00 96.12 199 PRO A O 1
ATOM 1599 N N . ILE A 1 200 ? -11.778 -8.060 8.947 1.00 96.25 200 ILE A N 1
ATOM 1600 C CA . ILE A 1 200 ? -11.885 -7.983 10.417 1.00 96.25 200 ILE A CA 1
ATOM 1601 C C . ILE A 1 200 ? -10.538 -7.542 11.000 1.00 96.25 200 ILE A C 1
ATOM 1603 O O . ILE A 1 200 ? -9.485 -7.985 10.544 1.00 96.25 200 ILE A O 1
ATOM 1607 N N . LEU A 1 201 ? -10.564 -6.664 12.005 1.00 96.62 201 LEU A N 1
ATOM 1608 C CA . LEU A 1 201 ? -9.342 -6.182 12.651 1.00 96.62 201 LEU A CA 1
ATOM 1609 C C . LEU A 1 201 ? -8.878 -7.118 13.778 1.00 96.62 201 LEU A C 1
ATOM 1611 O O . LEU A 1 201 ? -9.589 -7.351 14.748 1.00 96.62 201 LEU A O 1
ATOM 1615 N N . GLY A 1 202 ? -7.638 -7.583 13.667 1.00 95.25 202 GLY A N 1
ATOM 1616 C CA . GLY A 1 202 ? -6.825 -8.149 14.748 1.00 95.25 202 GLY A CA 1
ATOM 1617 C C . GLY A 1 202 ? -5.542 -7.335 14.953 1.00 95.25 202 GLY A C 1
ATOM 1618 O O . GLY A 1 202 ? -5.236 -6.417 14.181 1.00 95.25 202 GLY A O 1
ATOM 1619 N N . GLN A 1 203 ? -4.756 -7.659 15.977 1.00 94.38 203 GLN A N 1
ATOM 1620 C CA . GLN A 1 203 ? -3.491 -6.975 16.236 1.00 94.38 203 GLN A CA 1
ATOM 1621 C C . GLN A 1 203 ? -2.448 -7.206 15.125 1.00 94.38 203 GLN A C 1
ATOM 1623 O O . GLN A 1 203 ? -1.689 -6.288 14.799 1.00 94.38 203 GLN A O 1
ATOM 1628 N N . LYS A 1 204 ? -2.411 -8.397 14.514 1.00 92.44 204 LYS A N 1
ATOM 1629 C CA . LYS A 1 204 ? -1.495 -8.753 13.422 1.00 92.44 204 LYS A CA 1
ATOM 1630 C C . LYS A 1 204 ? -1.800 -7.953 12.163 1.00 92.44 204 LYS A C 1
ATOM 1632 O O . LYS A 1 204 ? -0.893 -7.312 11.641 1.00 92.44 204 LYS A O 1
ATOM 1637 N N . ILE A 1 205 ? -3.058 -7.918 11.711 1.00 94.31 205 ILE A N 1
ATOM 1638 C CA . ILE A 1 205 ? -3.423 -7.136 10.519 1.00 94.31 205 ILE A CA 1
ATOM 1639 C C . ILE A 1 205 ? -3.216 -5.635 10.750 1.00 94.31 205 ILE A C 1
ATOM 1641 O O . ILE A 1 205 ? -2.676 -4.972 9.871 1.00 94.31 205 ILE A O 1
ATOM 1645 N N . ILE A 1 206 ? -3.517 -5.101 11.945 1.00 96.06 206 ILE A N 1
ATOM 1646 C CA . ILE A 1 206 ? -3.180 -3.707 12.287 1.00 96.06 206 ILE A CA 1
ATOM 1647 C C . ILE A 1 206 ? -1.677 -3.468 12.153 1.00 96.06 206 ILE A C 1
ATOM 1649 O O . ILE A 1 206 ? -1.270 -2.486 11.541 1.00 96.06 206 ILE A O 1
ATOM 1653 N N . ALA A 1 207 ? -0.844 -4.361 12.686 1.00 94.38 207 ALA A N 1
ATOM 1654 C CA . ALA A 1 207 ? 0.603 -4.217 12.593 1.00 94.38 207 ALA A CA 1
ATOM 1655 C C . ALA A 1 207 ? 1.128 -4.334 11.149 1.00 94.38 207 ALA A C 1
ATOM 1657 O O . ALA A 1 207 ? 2.091 -3.644 10.808 1.00 94.38 207 ALA A O 1
ATOM 1658 N N . VAL A 1 208 ? 0.497 -5.146 10.288 1.00 93.88 208 VAL A N 1
ATOM 1659 C CA . VAL A 1 208 ? 0.792 -5.157 8.845 1.00 93.88 208 VAL A CA 1
ATOM 1660 C C . VAL A 1 208 ? 0.451 -3.800 8.232 1.00 93.88 208 VAL A C 1
ATOM 1662 O O . VAL A 1 208 ? 1.357 -3.149 7.722 1.00 93.88 208 VAL A O 1
ATOM 1665 N N . LEU A 1 209 ? -0.799 -3.343 8.353 1.00 96.81 209 LEU A N 1
ATOM 1666 C CA . LEU A 1 209 ? -1.296 -2.104 7.737 1.00 96.81 209 LEU A CA 1
ATOM 1667 C C . LEU A 1 209 ? -0.552 -0.849 8.235 1.00 96.81 209 LEU A C 1
ATOM 1669 O O . LEU A 1 209 ? -0.221 0.037 7.450 1.00 96.81 209 LEU A O 1
ATOM 1673 N N . VAL A 1 210 ? -0.203 -0.780 9.525 1.00 96.44 210 VAL A N 1
ATOM 1674 C CA . VAL A 1 210 ? 0.652 0.298 10.060 1.00 96.44 210 VAL A CA 1
ATOM 1675 C C . VAL A 1 210 ? 2.055 0.244 9.456 1.00 96.44 210 VAL A C 1
ATOM 1677 O O . VAL A 1 210 ? 2.617 1.289 9.142 1.00 96.44 210 VAL A O 1
ATOM 1680 N N . GLY A 1 211 ? 2.609 -0.950 9.231 1.00 94.94 211 GLY A N 1
ATOM 1681 C CA . GLY A 1 211 ? 3.883 -1.103 8.529 1.00 94.94 211 GLY A CA 1
ATOM 1682 C C . GLY A 1 211 ? 3.832 -0.628 7.072 1.00 94.94 211 GLY A C 1
ATOM 1683 O O . GLY A 1 211 ? 4.838 -0.153 6.554 1.00 94.94 211 GLY A O 1
ATOM 1684 N N . GLU A 1 212 ? 2.679 -0.722 6.405 1.00 95.94 212 GLU A N 1
ATOM 1685 C CA . GLU A 1 212 ? 2.491 -0.195 5.046 1.00 95.94 212 GLU A CA 1
ATOM 1686 C C . GLU A 1 212 ? 2.404 1.334 5.037 1.00 95.94 212 GLU A C 1
ATOM 1688 O O . GLU A 1 212 ? 3.048 1.989 4.212 1.00 95.94 212 GLU A O 1
ATOM 1693 N N . LEU A 1 213 ? 1.679 1.902 6.007 1.00 97.06 213 LEU A N 1
ATOM 1694 C CA . LEU A 1 213 ? 1.632 3.343 6.251 1.00 97.06 213 LEU A CA 1
ATOM 1695 C C . LEU A 1 213 ? 3.027 3.912 6.550 1.00 97.06 213 LEU A C 1
ATOM 1697 O O . LEU A 1 213 ? 3.385 4.963 6.015 1.00 97.06 213 LEU A O 1
ATOM 1701 N N . GLU A 1 214 ? 3.815 3.225 7.379 1.00 95.69 214 GLU A N 1
ATOM 1702 C CA . GLU A 1 214 ? 5.179 3.629 7.734 1.00 95.69 214 GLU A CA 1
ATOM 1703 C C . GLU A 1 214 ? 6.097 3.600 6.508 1.00 95.69 214 GLU A C 1
ATOM 1705 O O . GLU A 1 214 ? 6.795 4.577 6.236 1.00 95.69 214 GLU A O 1
ATOM 1710 N N . LEU A 1 215 ? 6.018 2.543 5.692 1.00 95.12 215 LEU A N 1
ATOM 1711 C CA . LEU A 1 215 ? 6.839 2.398 4.486 1.00 95.12 215 LEU A CA 1
ATOM 1712 C C . LEU A 1 215 ? 6.614 3.523 3.474 1.00 95.12 215 LEU A C 1
ATOM 1714 O O . LEU A 1 215 ? 7.539 3.929 2.770 1.00 95.12 215 LEU A O 1
ATOM 1718 N N . MET A 1 216 ? 5.384 4.033 3.391 1.00 95.31 216 MET A N 1
ATOM 1719 C CA . MET A 1 216 ? 5.036 5.163 2.527 1.00 95.31 216 MET A CA 1
ATOM 1720 C C . MET A 1 216 ? 5.263 6.530 3.191 1.00 95.31 216 MET A C 1
ATOM 1722 O O . MET A 1 216 ? 5.023 7.563 2.556 1.00 95.31 216 MET A O 1
ATOM 1726 N N . GLY A 1 217 ? 5.742 6.565 4.437 1.00 95.50 217 GLY A N 1
ATOM 1727 C CA . GLY A 1 217 ? 6.003 7.788 5.194 1.00 95.50 217 GLY A CA 1
ATOM 1728 C C . GLY A 1 217 ? 4.737 8.513 5.652 1.00 95.50 217 GLY A C 1
ATOM 1729 O O . GLY A 1 217 ? 4.764 9.729 5.831 1.00 95.50 217 GLY A O 1
ATOM 1730 N N . TYR A 1 218 ? 3.611 7.806 5.792 1.00 98.00 218 TYR A N 1
ATOM 1731 C CA . TYR A 1 218 ? 2.358 8.364 6.319 1.00 98.00 218 TYR A CA 1
ATOM 1732 C C . TYR A 1 218 ? 2.303 8.355 7.849 1.00 98.00 218 TYR A C 1
ATOM 1734 O O . TYR A 1 218 ? 1.594 9.163 8.451 1.00 98.00 218 TYR A O 1
ATOM 1742 N N . VAL A 1 219 ? 3.063 7.466 8.482 1.00 97.31 219 VAL A N 1
ATOM 1743 C CA . VAL A 1 219 ? 3.253 7.428 9.932 1.00 97.31 219 VAL A CA 1
ATOM 1744 C C . VAL A 1 219 ? 4.725 7.202 10.258 1.00 97.31 219 VAL A C 1
ATOM 1746 O O . VAL A 1 219 ? 5.485 6.727 9.420 1.00 97.31 219 VAL A O 1
ATOM 1749 N N . GLU A 1 220 ? 5.097 7.506 11.492 1.00 95.75 220 GLU A N 1
ATOM 1750 C CA . GLU A 1 220 ? 6.383 7.166 12.093 1.00 95.75 220 GLU A CA 1
ATOM 1751 C C . GLU A 1 220 ? 6.141 6.301 13.330 1.00 95.75 220 GLU A C 1
ATOM 1753 O O . GLU A 1 220 ? 5.301 6.646 14.172 1.00 95.75 220 GLU A O 1
ATOM 1758 N N . VAL A 1 221 ? 6.881 5.195 13.459 1.00 93.56 221 VAL A N 1
ATOM 1759 C CA . VAL A 1 221 ? 6.844 4.331 14.643 1.00 93.56 221 VAL A CA 1
ATOM 1760 C C . VAL A 1 221 ? 8.149 4.473 15.426 1.00 93.56 221 VAL A C 1
ATOM 1762 O O . VAL A 1 221 ? 9.185 3.925 15.063 1.00 93.56 221 VAL A O 1
ATOM 1765 N N . ASN A 1 222 ? 8.089 5.170 16.561 1.00 92.50 222 ASN A N 1
ATOM 1766 C CA . ASN A 1 222 ? 9.236 5.409 17.437 1.00 92.50 222 ASN A CA 1
ATOM 1767 C C . ASN A 1 222 ? 8.963 4.816 18.820 1.00 92.50 222 ASN A C 1
ATOM 1769 O O . ASN A 1 222 ? 8.004 5.210 19.481 1.00 92.50 222 ASN A O 1
ATOM 1773 N N . ASN A 1 223 ? 9.803 3.881 19.279 1.00 89.75 223 ASN A N 1
ATOM 1774 C CA . ASN A 1 223 ? 9.616 3.179 20.560 1.00 89.75 223 ASN A CA 1
ATOM 1775 C C . ASN A 1 223 ? 8.183 2.635 20.725 1.00 89.75 223 ASN A C 1
ATOM 1777 O O . ASN A 1 223 ? 7.520 2.902 21.724 1.00 89.75 223 ASN A O 1
ATOM 1781 N N . GLU A 1 224 ? 7.692 1.942 19.690 1.00 89.56 224 GLU A N 1
ATOM 1782 C CA . GLU A 1 224 ? 6.330 1.381 19.590 1.00 89.56 224 GLU A CA 1
ATOM 1783 C C . GLU A 1 224 ? 5.184 2.404 19.575 1.00 89.56 224 GLU A C 1
ATOM 1785 O O . GLU A 1 224 ? 4.022 2.015 19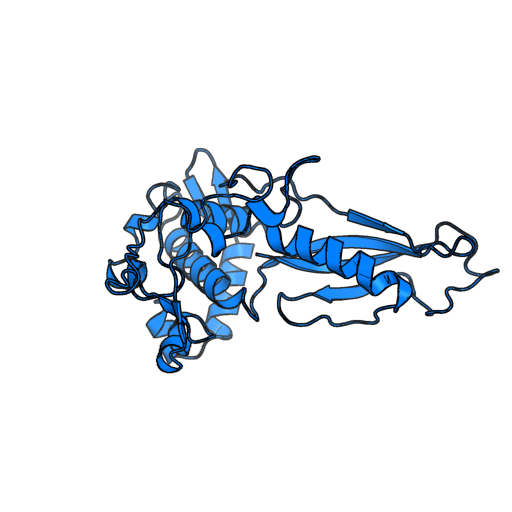.447 1.00 89.56 224 GLU A O 1
ATOM 1790 N N . LYS A 1 225 ? 5.478 3.703 19.664 1.00 95.88 225 LYS A N 1
ATOM 1791 C CA . LYS A 1 225 ? 4.491 4.775 19.558 1.00 95.88 225 LYS A CA 1
ATOM 1792 C C . LYS A 1 225 ? 4.361 5.225 18.116 1.00 95.88 225 LYS A C 1
ATOM 1794 O O . LYS A 1 225 ? 5.359 5.528 17.466 1.00 95.88 225 LYS A O 1
ATOM 1799 N N . VAL A 1 226 ? 3.125 5.309 17.648 1.00 96.94 226 VAL A N 1
ATOM 1800 C CA . VAL A 1 226 ? 2.802 5.664 16.269 1.00 96.94 226 VAL A CA 1
ATOM 1801 C C . VAL A 1 226 ? 2.320 7.109 16.211 1.00 96.94 226 VAL A C 1
ATOM 1803 O O . VAL A 1 226 ? 1.450 7.519 16.982 1.00 96.94 226 VAL A O 1
ATOM 1806 N N . ASN A 1 227 ? 2.881 7.887 15.291 1.00 98.06 227 ASN A N 1
ATOM 1807 C CA . ASN A 1 227 ? 2.463 9.258 15.008 1.00 98.06 227 ASN A CA 1
ATOM 1808 C C . ASN A 1 227 ? 2.206 9.415 13.514 1.00 98.06 227 ASN A C 1
ATOM 1810 O O . ASN A 1 227 ? 2.955 8.884 12.702 1.00 98.06 227 ASN A O 1
ATOM 1814 N N . ALA A 1 228 ? 1.165 10.153 13.140 1.00 98.38 228 ALA A N 1
ATOM 1815 C CA . ALA A 1 228 ? 0.941 10.500 11.742 1.00 98.38 228 ALA A CA 1
ATOM 1816 C C . ALA A 1 228 ? 1.866 11.645 11.318 1.00 98.38 228 ALA A C 1
ATOM 1818 O O . ALA A 1 228 ? 1.998 12.636 12.038 1.00 98.38 228 ALA A O 1
ATOM 1819 N N . THR A 1 229 ? 2.455 11.526 10.131 1.00 98.38 229 THR A N 1
ATOM 1820 C CA . THR A 1 229 ? 3.213 12.613 9.498 1.00 98.38 229 THR A CA 1
ATOM 1821 C C . THR A 1 229 ? 2.258 13.620 8.850 1.00 98.38 229 THR A C 1
ATOM 1823 O O . THR A 1 229 ? 1.066 13.344 8.680 1.00 98.38 229 THR A O 1
ATOM 1826 N N . GLU A 1 230 ?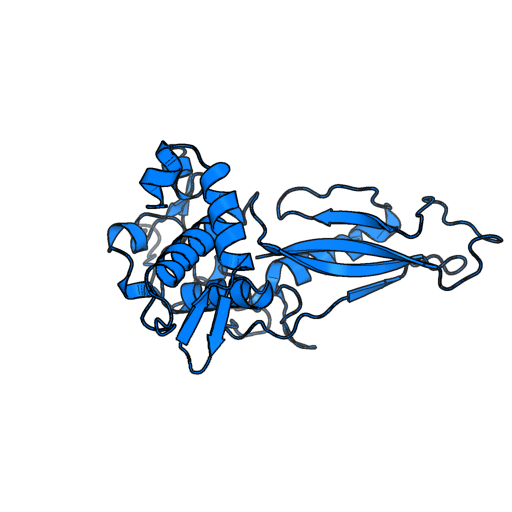 2.765 14.778 8.418 1.00 98.50 230 GLU A N 1
ATOM 1827 C CA . GLU A 1 230 ? 1.969 15.710 7.600 1.00 98.50 230 GLU A CA 1
ATOM 1828 C C . GLU A 1 230 ? 1.492 15.050 6.301 1.00 98.50 230 GLU A C 1
ATOM 1830 O O . GLU A 1 230 ? 0.310 15.126 5.963 1.00 98.50 230 GLU A O 1
ATOM 1835 N N . LYS A 1 231 ? 2.364 14.267 5.653 1.00 98.44 231 LYS A N 1
ATOM 1836 C CA . LYS A 1 231 ? 2.010 13.459 4.480 1.00 98.44 231 LYS A CA 1
ATOM 1837 C C . LYS A 1 231 ? 0.844 12.502 4.783 1.00 98.44 231 LYS A C 1
ATOM 1839 O O . LYS A 1 231 ? -0.039 12.311 3.948 1.00 98.44 231 LYS A O 1
ATOM 1844 N N . GLY A 1 232 ? 0.815 11.902 5.976 1.00 98.62 232 GLY A N 1
ATOM 1845 C CA . GLY A 1 232 ? -0.294 11.063 6.443 1.00 98.62 232 GLY A CA 1
ATOM 1846 C C . GLY A 1 232 ? -1.600 11.838 6.598 1.00 98.62 232 GLY A C 1
ATOM 1847 O O . GLY A 1 232 ? -2.644 11.409 6.101 1.00 98.62 232 GLY A O 1
ATOM 1848 N N . LYS A 1 233 ? -1.555 13.014 7.228 1.00 98.75 233 LYS A N 1
ATOM 1849 C CA . LYS A 1 233 ? -2.731 13.887 7.376 1.00 98.75 233 LYS A CA 1
ATOM 1850 C C . LYS A 1 233 ? -3.292 14.312 6.019 1.00 98.75 233 LYS A C 1
ATOM 1852 O O . LYS A 1 233 ? -4.505 14.245 5.815 1.00 98.75 233 LYS A O 1
ATOM 1857 N N . GLU A 1 234 ? -2.428 14.676 5.075 1.00 98.62 234 GLU A N 1
ATOM 1858 C CA . GLU A 1 234 ? -2.808 15.011 3.699 1.00 98.62 234 GLU A CA 1
ATOM 1859 C C . GLU A 1 234 ? -3.441 13.819 2.972 1.00 98.62 234 GLU A C 1
ATOM 1861 O O . GLU A 1 234 ? -4.489 13.970 2.335 1.00 98.62 234 GLU A O 1
ATOM 1866 N N . LYS A 1 235 ? -2.861 12.619 3.108 1.00 98.62 235 LYS A N 1
ATOM 1867 C CA . LYS A 1 235 ? -3.409 11.387 2.522 1.00 98.62 235 LYS A CA 1
ATOM 1868 C C . LYS A 1 235 ? -4.805 11.087 3.062 1.00 98.62 235 LYS A C 1
ATOM 1870 O O . LYS A 1 235 ? -5.712 10.813 2.273 1.00 98.62 235 LYS A O 1
ATOM 1875 N N . LEU A 1 236 ? -5.006 11.204 4.376 1.00 98.62 236 LEU A N 1
ATOM 1876 C CA . LEU A 1 236 ? -6.321 11.022 4.985 1.00 98.62 236 LEU A CA 1
ATOM 1877 C C . LEU A 1 236 ? -7.315 12.094 4.515 1.00 98.62 236 LEU A C 1
ATOM 1879 O O . LEU A 1 236 ? -8.454 11.772 4.187 1.00 98.62 236 LEU A O 1
ATOM 1883 N N . ALA A 1 237 ? -6.902 13.361 4.449 1.00 98.50 237 ALA A N 1
ATOM 1884 C CA . ALA A 1 237 ? -7.757 14.440 3.960 1.00 98.50 237 ALA A CA 1
ATOM 1885 C C . ALA A 1 237 ? -8.178 14.221 2.496 1.00 98.50 237 ALA A C 1
ATOM 1887 O O . ALA A 1 237 ? -9.334 14.459 2.147 1.00 98.50 237 ALA A O 1
ATOM 1888 N N . SER A 1 238 ? -7.265 13.730 1.653 1.00 98.12 238 SER A N 1
ATOM 1889 C CA . SER A 1 238 ? -7.555 13.341 0.270 1.00 98.12 238 SER A CA 1
ATOM 1890 C C . SER A 1 238 ? -8.574 12.197 0.207 1.00 98.12 238 SER A C 1
ATOM 1892 O O . SER A 1 238 ? -9.574 12.313 -0.500 1.00 98.12 238 SER A O 1
ATOM 1894 N N . CYS A 1 239 ? -8.404 11.155 1.031 1.00 98.00 239 CYS A N 1
ATOM 1895 C CA . CYS A 1 239 ? -9.381 10.070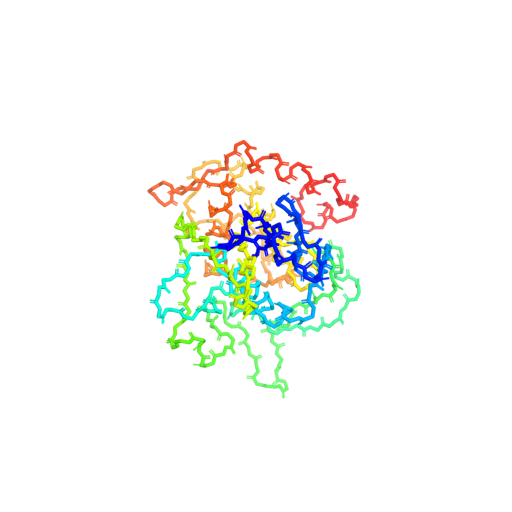 1.158 1.00 98.00 239 CYS A CA 1
ATOM 1896 C C . CYS A 1 239 ? -10.767 10.591 1.568 1.00 98.00 239 CYS A C 1
ATOM 1898 O O . CYS A 1 239 ? -11.764 10.310 0.912 1.00 98.00 239 CYS A O 1
ATOM 1900 N N . LYS A 1 240 ? -10.855 11.432 2.606 1.00 98.06 240 LYS A N 1
ATOM 1901 C CA . LYS A 1 240 ? -12.142 11.993 3.055 1.00 98.06 240 LYS A CA 1
ATOM 1902 C C . LYS A 1 240 ? -12.858 12.766 1.947 1.00 98.06 240 LYS A C 1
ATOM 1904 O O . LYS A 1 240 ? -14.087 12.733 1.894 1.00 98.06 240 LYS A O 1
ATOM 1909 N N . LYS A 1 241 ? -12.115 13.447 1.068 1.00 97.75 241 LYS A N 1
ATOM 1910 C CA . LYS A 1 241 ? -12.669 14.174 -0.085 1.00 97.75 241 LYS A CA 1
ATOM 1911 C C . LYS A 1 241 ? -13.171 13.248 -1.194 1.00 97.75 241 LYS A C 1
ATOM 1913 O O . LYS A 1 241 ? -14.122 13.626 -1.870 1.00 97.75 241 LYS A O 1
ATOM 1918 N N . SER A 1 242 ? -12.563 12.075 -1.385 1.00 96.44 242 SER A N 1
ATOM 1919 C CA . SER A 1 242 ? -12.989 11.120 -2.417 1.00 96.44 242 SER A CA 1
ATOM 1920 C C . SER A 1 242 ? -14.202 10.278 -2.010 1.00 96.44 242 SER A C 1
ATOM 1922 O O . SER A 1 242 ? -14.896 9.760 -2.880 1.00 96.44 242 SER A O 1
ATOM 1924 N N . LEU A 1 243 ? -14.485 10.166 -0.709 1.00 97.50 243 LEU A N 1
ATOM 1925 C CA . LEU A 1 243 ? -15.630 9.423 -0.183 1.00 97.50 243 LEU A CA 1
ATOM 1926 C C . LEU A 1 243 ? -16.946 10.214 -0.265 1.00 97.50 243 LEU A C 1
ATOM 1928 O O . LEU A 1 243 ? -17.000 11.436 -0.081 1.00 97.50 243 LEU A O 1
ATOM 1932 N N . THR A 1 244 ? -18.049 9.497 -0.444 1.00 97.75 244 THR A N 1
ATOM 1933 C CA . THR A 1 244 ? -19.405 10.030 -0.266 1.00 97.75 244 THR A CA 1
ATOM 1934 C C . THR A 1 244 ? -19.710 10.304 1.218 1.00 97.75 244 THR A C 1
ATOM 1936 O O . THR A 1 244 ? -19.043 9.766 2.108 1.00 97.75 244 THR A O 1
ATOM 1939 N N . PRO A 1 245 ? -20.738 11.117 1.543 1.00 97.88 245 PRO A N 1
ATOM 1940 C CA . PRO A 1 245 ? -21.152 11.328 2.933 1.00 97.88 245 PRO A CA 1
ATOM 1941 C C . PRO A 1 245 ? -21.505 10.030 3.672 1.00 97.88 245 PRO A C 1
ATOM 1943 O O . PRO A 1 245 ? -21.142 9.874 4.837 1.00 97.88 245 PRO A O 1
ATOM 1946 N N . GLN A 1 246 ? -22.165 9.089 2.988 1.00 97.50 246 GLN A N 1
ATOM 1947 C CA . GLN A 1 246 ? -22.543 7.798 3.563 1.00 97.50 246 GLN A CA 1
ATOM 1948 C C . GLN A 1 246 ? -21.312 6.956 3.917 1.00 97.50 246 GLN A C 1
ATOM 1950 O O . GLN A 1 246 ? -21.268 6.361 4.991 1.00 97.50 246 GLN A O 1
ATOM 1955 N N . GLU A 1 247 ? -20.305 6.923 3.044 1.00 97.62 247 GLU A N 1
ATOM 1956 C CA . GLU A 1 247 ? -19.058 6.191 3.290 1.00 97.62 247 GLU A CA 1
ATOM 1957 C C . GLU A 1 247 ? -18.244 6.813 4.425 1.00 97.62 247 GLU A C 1
ATOM 1959 O O . GLU A 1 247 ? -17.763 6.093 5.298 1.00 97.62 247 GLU A O 1
ATOM 1964 N N . ARG A 1 248 ? -18.141 8.151 4.473 1.00 97.38 248 ARG A N 1
ATOM 1965 C CA . ARG A 1 248 ? -17.489 8.853 5.593 1.00 97.38 248 ARG A CA 1
ATOM 1966 C C . ARG A 1 248 ? -18.136 8.501 6.928 1.00 97.38 248 ARG A C 1
ATOM 1968 O O . ARG A 1 248 ? -17.441 8.151 7.879 1.00 97.38 248 ARG A O 1
ATOM 1975 N N . GLN A 1 249 ? -19.468 8.526 6.978 1.00 96.81 249 GLN A N 1
ATOM 1976 C CA . GLN A 1 249 ? -20.214 8.142 8.171 1.00 96.81 249 GLN A CA 1
ATOM 1977 C C . GLN A 1 249 ? -19.980 6.670 8.540 1.00 96.81 249 GLN A C 1
ATOM 1979 O O . GLN A 1 249 ? -19.738 6.367 9.707 1.00 96.81 249 GLN A O 1
ATOM 1984 N N . ALA A 1 250 ? -20.019 5.766 7.558 1.00 95.88 250 ALA A N 1
ATOM 1985 C CA . ALA A 1 250 ? -19.820 4.332 7.761 1.00 95.88 250 ALA A CA 1
ATOM 1986 C C . ALA A 1 250 ? -18.415 3.997 8.297 1.00 95.88 250 ALA A C 1
ATOM 1988 O O . ALA A 1 250 ? -18.278 3.124 9.151 1.00 95.88 250 ALA A O 1
ATOM 1989 N N . LEU A 1 251 ? -17.388 4.714 7.835 1.00 95.38 251 LEU A N 1
ATOM 1990 C CA . LEU A 1 251 ? -15.988 4.535 8.239 1.00 95.38 251 LEU A CA 1
ATOM 1991 C C . LEU A 1 251 ? -15.571 5.376 9.455 1.00 95.38 251 LEU A C 1
ATOM 1993 O O . LEU A 1 251 ? -14.435 5.248 9.918 1.00 95.38 251 LEU A O 1
ATOM 1997 N N . LYS A 1 252 ? -16.471 6.229 9.963 1.00 95.38 252 LYS A N 1
ATOM 1998 C CA . LYS A 1 252 ? -16.213 7.214 11.028 1.00 95.38 252 LYS A CA 1
ATOM 1999 C C . LYS A 1 252 ? -15.016 8.128 10.709 1.00 95.38 252 LYS A C 1
ATOM 2001 O O . LYS A 1 252 ? -14.148 8.354 11.560 1.00 95.38 252 LYS A O 1
ATOM 2006 N N . LEU A 1 253 ? -14.974 8.626 9.469 1.00 94.00 253 LEU A N 1
ATOM 2007 C CA . LEU A 1 253 ? -13.939 9.514 8.924 1.00 94.00 253 LEU A CA 1
ATOM 2008 C C . LEU A 1 253 ? -14.435 10.953 8.769 1.00 94.00 253 LEU A C 1
ATOM 2010 O O . LEU A 1 253 ? -15.536 11.162 8.221 1.00 94.00 253 LEU A O 1
#

Radius of gyration: 19.83 Å; chains: 1; bounding box: 48×42×55 Å

pLDDT: mean 93.85, std 6.27, range [61.53, 98.75]